Protein AF-A0A7C4I3B7-F1 (afdb_monomer_lite)

Foldseek 3Di:
DVVLLVQLVVLLVVLVVVQCCQCPVVVHHADVVDPSLVSNVVSLVSLVVVLVVVCVVLVVLQDPVQLVVLVVVLVVLVVCCVPQQLVLQQVPAPDDVSNCSSNVLSVSLSVQLSSLSSQLRRQPPDLLNLLSVLLSQLSNLVSVLSSVQNSCVSVPNDDPPPPSVVSNVSSVVSNVVSVVSVVVSD

pLDDT: mean 90.83, std 5.28, range [67.44, 98.12]

Sequence (186 aa):
MFFIFFTGLFLWFIGELAWTLYVLWFSIEIPFPSIADVFYLAGYIPLFMGLFIYLNIFKIALSKRIVLCSFLAGFIVATVAGFYIIPEAFFSSVDVITAFLSTAYPLLDTILIVVALMTLSVFIGGKLQTSWLMISIGFIFIGIAELTYYHADLIGILWEGHPLELLYLYSYIYLTIAFYEHVKTI

Structure (mmCIF, N/CA/C/O backbone):
data_AF-A0A7C4I3B7-F1
#
_entry.id   AF-A0A7C4I3B7-F1
#
loop_
_atom_site.group_PDB
_atom_site.id
_atom_site.type_symbol
_atom_site.label_atom_id
_atom_site.label_alt_id
_atom_site.label_comp_id
_atom_site.label_asym_id
_atom_site.label_entity_id
_atom_site.label_seq_id
_atom_site.pdbx_PDB_ins_code
_atom_site.Cartn_x
_atom_site.Cartn_y
_atom_site.Cartn_z
_atom_site.occupancy
_atom_site.B_iso_or_equiv
_atom_site.auth_seq_id
_atom_site.auth_comp_id
_atom_site.auth_asym_id
_atom_site.auth_atom_id
_atom_site.pdbx_PDB_model_num
ATOM 1 N N . MET A 1 1 ? -17.621 4.281 4.663 1.00 78.88 1 MET A N 1
ATOM 2 C CA . MET A 1 1 ? -16.230 3.929 5.026 1.00 78.88 1 MET A CA 1
ATOM 3 C C . MET A 1 1 ? -15.810 2.598 4.417 1.00 78.88 1 MET A C 1
ATOM 5 O O . MET A 1 1 ? -14.946 2.630 3.561 1.00 78.88 1 MET A O 1
ATOM 9 N N . PHE A 1 2 ? -16.462 1.471 4.732 1.00 85.75 2 PHE A N 1
ATOM 10 C CA . PHE A 1 2 ? -16.200 0.193 4.041 1.00 85.75 2 PHE A CA 1
ATOM 11 C C . PHE A 1 2 ? -16.410 0.273 2.523 1.00 85.75 2 PHE A C 1
ATOM 13 O O . PHE A 1 2 ? -15.626 -0.294 1.782 1.00 85.75 2 PHE A O 1
ATOM 20 N N . PHE A 1 3 ? -17.383 1.064 2.054 1.00 89.75 3 PHE A N 1
ATOM 21 C CA . PHE A 1 3 ? -17.528 1.358 0.623 1.00 89.75 3 PHE A CA 1
ATOM 22 C C . PHE A 1 3 ? -16.310 2.084 0.023 1.00 89.75 3 PHE A C 1
ATOM 24 O O . PHE A 1 3 ? -15.917 1.783 -1.090 1.00 89.75 3 PHE A O 1
ATOM 31 N N . ILE A 1 4 ? -15.675 2.998 0.769 1.00 93.31 4 ILE A N 1
ATOM 32 C CA . ILE A 1 4 ? -14.473 3.711 0.306 1.00 93.31 4 ILE A CA 1
ATOM 33 C C . ILE A 1 4 ? -13.306 2.718 0.203 1.00 93.31 4 ILE A C 1
ATOM 35 O O . ILE A 1 4 ? -12.621 2.678 -0.812 1.00 93.31 4 ILE A O 1
ATOM 39 N N . PHE A 1 5 ? -13.131 1.861 1.216 1.00 91.94 5 PHE A N 1
ATOM 40 C CA . PHE A 1 5 ? -12.150 0.777 1.156 1.00 91.94 5 PHE A CA 1
ATOM 41 C C . PHE A 1 5 ? -12.410 -0.174 -0.007 1.00 91.94 5 PHE A C 1
ATOM 43 O O . PHE A 1 5 ? -11.481 -0.503 -0.733 1.00 91.94 5 PHE A O 1
ATOM 50 N N . PHE A 1 6 ? -13.667 -0.563 -0.219 1.00 92.88 6 PHE A N 1
ATOM 51 C CA . PHE A 1 6 ? -14.063 -1.376 -1.360 1.00 92.88 6 PHE A CA 1
ATOM 52 C C . PHE A 1 6 ? -13.674 -0.711 -2.681 1.00 92.88 6 PHE A C 1
ATOM 54 O O . PHE A 1 6 ? -13.076 -1.375 -3.513 1.00 92.88 6 PHE A O 1
ATOM 61 N N . THR A 1 7 ? -13.933 0.589 -2.863 1.00 96.50 7 THR A N 1
ATOM 62 C CA . THR A 1 7 ? -13.516 1.310 -4.075 1.00 96.50 7 THR A CA 1
ATOM 63 C C . THR A 1 7 ? -12.007 1.220 -4.296 1.00 96.50 7 THR A C 1
ATOM 65 O O . THR A 1 7 ? -11.579 0.943 -5.411 1.00 96.50 7 THR A O 1
ATOM 68 N N . GLY A 1 8 ? -11.199 1.417 -3.252 1.00 96.75 8 GLY A N 1
ATOM 69 C CA . GLY A 1 8 ? -9.742 1.311 -3.359 1.00 96.75 8 GLY A CA 1
ATOM 70 C C . GLY A 1 8 ? -9.256 -0.090 -3.703 1.00 96.75 8 GLY A C 1
ATOM 71 O O . GLY A 1 8 ? -8.485 -0.259 -4.640 1.00 96.75 8 GLY A O 1
ATOM 72 N N . LEU A 1 9 ? -9.776 -1.100 -3.005 1.00 95.50 9 LEU A N 1
ATOM 73 C CA . LEU A 1 9 ? -9.449 -2.500 -3.271 1.00 95.50 9 LEU A CA 1
ATOM 74 C C . LEU A 1 9 ? -9.943 -2.962 -4.643 1.00 95.50 9 LEU A C 1
ATOM 76 O O . LEU A 1 9 ? -9.287 -3.770 -5.285 1.00 95.50 9 LEU A O 1
ATOM 80 N N . PHE A 1 10 ? -11.077 -2.443 -5.111 1.00 96.69 10 PHE A N 1
ATOM 81 C CA . PHE A 1 10 ? -11.595 -2.740 -6.440 1.00 96.69 10 PHE A CA 1
ATOM 82 C C . PHE A 1 10 ? -10.716 -2.130 -7.535 1.00 96.69 10 PHE A C 1
ATOM 84 O O . PHE A 1 10 ? -10.484 -2.775 -8.552 1.00 96.69 10 PHE A O 1
ATOM 91 N N . LEU A 1 11 ? -10.179 -0.924 -7.323 1.00 98.12 11 LEU A N 1
ATOM 92 C CA . LEU A 1 11 ? -9.186 -0.341 -8.227 1.00 98.12 11 LEU A CA 1
ATOM 93 C C . LEU A 1 11 ? -7.914 -1.192 -8.257 1.00 98.12 11 LEU A C 1
ATOM 95 O O . LEU A 1 11 ? -7.475 -1.568 -9.337 1.00 98.12 11 LEU A O 1
ATOM 99 N N . TRP A 1 12 ? -7.381 -1.585 -7.098 1.00 96.31 12 TRP A N 1
ATOM 100 C CA . TRP A 1 12 ? -6.230 -2.494 -7.041 1.00 96.31 12 TRP A CA 1
ATOM 101 C C . TRP A 1 12 ? -6.507 -3.835 -7.714 1.00 96.31 12 TRP A C 1
ATOM 103 O O . TRP A 1 12 ? -5.682 -4.293 -8.489 1.00 96.31 12 TRP A O 1
ATOM 113 N N . PHE A 1 13 ? -7.697 -4.407 -7.534 1.00 96.25 13 PHE A N 1
ATOM 114 C CA . PHE A 1 13 ? -8.115 -5.614 -8.247 1.00 96.25 13 PHE A CA 1
ATOM 115 C C . PHE A 1 13 ? -8.092 -5.444 -9.774 1.00 96.25 13 PHE A C 1
ATOM 117 O O . PHE A 1 13 ? -7.712 -6.372 -10.480 1.00 96.25 13 PHE A O 1
ATOM 124 N N . ILE A 1 14 ? -8.475 -4.278 -10.308 1.00 98.06 14 ILE A N 1
ATOM 125 C CA . ILE A 1 14 ? -8.363 -4.016 -11.752 1.00 98.06 14 ILE A CA 1
ATOM 126 C C . ILE A 1 14 ? -6.889 -3.950 -12.181 1.00 98.06 14 ILE A C 1
ATOM 128 O O . ILE A 1 14 ? -6.558 -4.455 -13.253 1.00 98.06 14 ILE A O 1
ATOM 132 N N . GLY A 1 15 ? -6.014 -3.371 -11.352 1.00 96.75 15 GLY A N 1
ATOM 133 C CA . GLY A 1 15 ? -4.563 -3.393 -11.566 1.00 96.75 15 GLY A CA 1
ATOM 134 C C . GLY A 1 15 ? -4.010 -4.819 -11.612 1.00 96.75 15 GLY A C 1
ATOM 135 O O . GLY A 1 15 ? -3.413 -5.205 -12.614 1.00 96.75 15 GLY A O 1
ATOM 136 N N . GLU A 1 16 ? -4.334 -5.634 -10.605 1.00 94.19 16 GLU A N 1
ATOM 137 C CA . GLU A 1 16 ? -3.964 -7.055 -10.534 1.00 94.19 16 GLU A CA 1
ATOM 138 C C . GLU A 1 16 ? -4.485 -7.848 -11.732 1.00 94.19 16 GLU A C 1
ATOM 140 O O . GLU A 1 16 ? -3.785 -8.686 -12.299 1.00 94.19 16 GLU A O 1
ATOM 145 N N . LEU A 1 17 ? -5.721 -7.578 -12.159 1.00 96.19 17 LEU A N 1
ATOM 146 C CA . LEU A 1 17 ? -6.304 -8.217 -13.331 1.00 96.19 17 LEU A CA 1
ATOM 147 C C . LEU A 1 17 ? -5.546 -7.829 -14.604 1.00 96.19 17 LEU A C 1
ATOM 149 O O . LEU A 1 17 ? -5.306 -8.690 -15.449 1.00 96.19 17 LEU A O 1
ATOM 153 N N . ALA A 1 18 ? -5.159 -6.559 -14.747 1.00 96.25 18 ALA A N 1
ATOM 154 C CA . ALA A 1 18 ? -4.333 -6.122 -15.863 1.00 96.25 18 ALA A CA 1
ATOM 155 C C . ALA A 1 18 ? -2.985 -6.853 -15.847 1.00 96.25 18 ALA A C 1
ATOM 157 O O . ALA A 1 18 ? -2.649 -7.486 -16.846 1.00 96.25 18 ALA A O 1
ATOM 158 N N . TRP A 1 19 ? -2.273 -6.853 -14.715 1.00 93.44 19 TRP A N 1
ATOM 159 C CA . TRP A 1 19 ? -1.011 -7.581 -14.541 1.00 93.44 19 TRP A CA 1
ATOM 160 C C . TRP A 1 19 ? -1.141 -9.068 -14.891 1.00 93.44 19 TRP A C 1
ATOM 162 O O . TRP A 1 19 ? -0.402 -9.584 -15.728 1.00 93.44 19 TRP A O 1
ATOM 172 N N . THR A 1 20 ? -2.174 -9.724 -14.364 1.00 93.19 20 THR A N 1
ATOM 173 C CA . THR A 1 20 ? -2.467 -11.141 -14.620 1.00 93.19 20 THR A CA 1
ATOM 174 C C . THR A 1 20 ? -2.667 -11.419 -16.111 1.00 93.19 20 THR A C 1
ATOM 176 O O . THR A 1 20 ? -2.211 -12.442 -16.621 1.00 93.19 20 THR A O 1
ATOM 179 N N . LEU A 1 21 ? -3.341 -10.524 -16.840 1.00 95.50 21 LEU A N 1
ATOM 180 C CA . LEU A 1 21 ? -3.518 -10.666 -18.287 1.00 95.50 21 LEU A CA 1
ATOM 181 C C . LEU A 1 21 ? -2.186 -10.520 -19.040 1.00 95.50 21 LEU A C 1
ATOM 183 O O . LEU A 1 21 ? -1.944 -11.287 -19.970 1.00 95.50 21 LEU A O 1
ATOM 187 N N . TYR A 1 22 ? -1.307 -9.594 -18.645 1.00 94.19 22 TYR A N 1
ATOM 188 C CA . TYR A 1 22 ? 0.036 -9.476 -19.236 1.00 94.19 22 TYR A CA 1
ATOM 189 C C . TYR A 1 22 ? 0.838 -10.772 -19.062 1.00 94.19 22 TYR A C 1
ATOM 191 O O . TYR A 1 22 ? 1.270 -11.368 -20.054 1.00 94.19 22 TYR A O 1
ATOM 199 N N . VAL A 1 23 ? 0.946 -11.257 -17.826 1.00 92.00 23 VAL A N 1
ATOM 200 C CA . VAL A 1 23 ? 1.815 -12.392 -17.495 1.00 92.00 23 VAL A CA 1
ATOM 201 C C . VAL A 1 23 ? 1.218 -13.727 -17.948 1.00 92.00 23 VAL A C 1
ATOM 203 O O . VAL A 1 23 ? 1.876 -14.497 -18.646 1.00 92.00 23 VAL A O 1
ATOM 206 N N . LEU A 1 24 ? -0.043 -14.019 -17.613 1.00 93.31 24 LEU A N 1
ATOM 207 C CA . LEU A 1 24 ? -0.622 -15.350 -17.851 1.00 93.31 24 LEU A CA 1
ATOM 208 C C . LEU A 1 24 ? -1.256 -15.508 -19.232 1.00 93.31 24 LEU A C 1
ATOM 210 O O . LEU A 1 24 ? -1.229 -16.605 -19.788 1.00 93.31 24 LEU A O 1
ATOM 214 N N . TRP A 1 25 ? -1.862 -14.450 -19.774 1.00 95.75 25 TRP A N 1
ATOM 215 C CA . TRP A 1 25 ? -2.568 -14.537 -21.055 1.00 95.75 25 TRP A CA 1
ATOM 216 C C . TRP A 1 25 ? -1.681 -14.147 -22.235 1.00 95.75 25 TRP A C 1
ATOM 218 O O . TRP A 1 25 ? -1.667 -14.843 -23.249 1.00 95.75 25 TRP A O 1
ATOM 228 N N . PHE A 1 26 ? -0.936 -13.047 -22.111 1.00 93.69 26 PHE A N 1
ATOM 229 C CA . PHE A 1 26 ? -0.045 -12.578 -23.171 1.00 93.69 26 PHE A CA 1
ATOM 230 C C . PHE A 1 26 ? 1.377 -13.141 -23.069 1.00 93.69 26 PHE A C 1
ATOM 232 O O . PHE A 1 26 ? 2.108 -13.061 -24.054 1.00 93.69 26 PHE A O 1
ATOM 239 N N . SER A 1 27 ? 1.751 -13.745 -21.933 1.00 92.88 27 SER A N 1
ATOM 240 C CA . SER A 1 27 ? 3.090 -14.308 -21.697 1.00 92.88 27 SER A CA 1
ATOM 241 C C . SER A 1 27 ? 4.210 -13.295 -21.938 1.00 92.88 27 SER A C 1
ATOM 243 O O . SER A 1 27 ? 5.253 -13.625 -22.502 1.00 92.88 27 SER A O 1
ATOM 245 N N . ILE A 1 28 ? 3.968 -12.050 -21.532 1.00 92.19 28 ILE A N 1
ATOM 246 C CA . ILE A 1 28 ? 4.945 -10.965 -21.575 1.00 92.19 28 ILE A CA 1
ATOM 247 C C . ILE A 1 28 ? 5.095 -10.373 -20.180 1.00 92.19 28 ILE A C 1
ATOM 249 O O . ILE A 1 28 ? 4.119 -10.264 -19.436 1.00 92.19 28 ILE A O 1
ATOM 253 N N . GLU A 1 29 ? 6.315 -9.964 -19.850 1.00 87.25 29 GLU A N 1
ATOM 254 C CA . GLU A 1 29 ? 6.558 -9.149 -18.663 1.00 87.25 29 GLU A CA 1
ATOM 255 C C . GLU A 1 29 ? 5.754 -7.851 -18.777 1.00 87.25 29 GLU A C 1
ATOM 257 O O . GLU A 1 29 ? 5.645 -7.253 -19.859 1.00 87.25 29 GLU A O 1
ATOM 262 N N . ILE A 1 30 ? 5.138 -7.433 -17.671 1.00 89.75 30 ILE A N 1
ATOM 263 C CA . ILE A 1 30 ? 4.388 -6.183 -17.656 1.00 89.75 30 ILE A CA 1
ATOM 264 C C . ILE A 1 30 ? 5.367 -5.017 -17.885 1.00 89.75 30 ILE A C 1
ATOM 266 O O . ILE A 1 30 ? 6.394 -4.932 -17.213 1.00 89.75 30 ILE A O 1
ATOM 270 N N . PRO A 1 31 ? 5.095 -4.101 -18.829 1.00 91.56 31 PRO A N 1
ATOM 271 C CA . PRO A 1 31 ? 5.941 -2.927 -18.991 1.00 91.56 31 PRO A CA 1
ATOM 272 C C . PRO A 1 31 ? 5.802 -2.019 -17.768 1.00 91.56 31 PRO A C 1
ATOM 274 O O . PRO A 1 31 ? 4.691 -1.785 -17.313 1.00 91.56 31 PRO A O 1
ATOM 277 N N . PHE A 1 32 ? 6.893 -1.442 -17.276 1.00 89.88 32 PHE A N 1
ATOM 278 C CA . PHE A 1 32 ? 6.830 -0.406 -16.248 1.00 89.88 32 PHE A CA 1
ATOM 279 C C . PHE A 1 32 ? 7.212 0.948 -16.860 1.00 89.88 32 PHE A C 1
ATOM 281 O O . PHE A 1 32 ? 8.326 1.072 -17.376 1.00 89.88 32 PHE A O 1
ATOM 288 N N . PRO A 1 33 ? 6.327 1.964 -16.838 1.00 94.38 33 PRO A N 1
ATOM 289 C CA . PRO A 1 33 ? 4.955 1.975 -16.305 1.00 94.38 33 PRO A CA 1
ATOM 290 C C . PRO A 1 33 ? 3.915 1.293 -17.221 1.00 94.38 33 PRO A C 1
ATOM 292 O O . PRO A 1 33 ? 4.081 1.235 -18.440 1.00 94.38 33 PRO A O 1
ATOM 295 N N . SER A 1 34 ? 2.786 0.877 -16.648 1.00 94.88 34 SER A N 1
ATOM 296 C CA . SER A 1 34 ? 1.659 0.200 -17.305 1.00 94.88 34 SER A CA 1
ATOM 297 C C . SER A 1 34 ? 0.299 0.853 -17.019 1.00 94.88 34 SER A C 1
ATOM 299 O O . SER A 1 34 ? 0.155 1.800 -16.246 1.00 94.88 34 SER A O 1
ATOM 301 N N . ILE A 1 35 ? -0.757 0.289 -17.619 1.00 95.19 35 ILE A N 1
ATOM 302 C CA . ILE A 1 35 ? -2.141 0.607 -17.249 1.00 95.19 35 ILE A CA 1
ATOM 303 C C . ILE A 1 35 ? -2.485 0.164 -15.817 1.00 95.19 35 ILE A C 1
ATOM 305 O O . ILE A 1 35 ? -3.346 0.784 -15.193 1.00 95.19 35 ILE A O 1
ATOM 309 N N . ALA A 1 36 ? -1.821 -0.868 -15.282 1.00 96.50 36 ALA A N 1
ATOM 310 C CA . ALA A 1 36 ? -2.043 -1.325 -13.913 1.00 96.50 36 ALA A CA 1
ATOM 311 C C . ALA A 1 36 ? -1.644 -0.233 -12.908 1.00 96.50 36 ALA A C 1
ATOM 313 O O . ALA A 1 36 ? -2.402 0.045 -11.980 1.00 96.50 36 ALA A O 1
ATOM 314 N N . ASP A 1 37 ? -0.552 0.491 -13.178 1.00 96.50 37 ASP A N 1
ATOM 315 C CA . ASP A 1 37 ? -0.065 1.587 -12.333 1.00 96.50 37 ASP A CA 1
ATOM 316 C C . ASP A 1 37 ? -1.085 2.712 -12.145 1.00 96.50 37 ASP A C 1
ATOM 318 O O . ASP A 1 37 ? -1.211 3.286 -11.062 1.00 96.50 37 ASP A O 1
ATOM 322 N N . VAL A 1 38 ? -1.878 3.003 -13.181 1.00 97.00 38 VAL A N 1
ATOM 323 C CA . VAL A 1 38 ? -2.965 3.988 -13.092 1.00 97.00 38 VAL A CA 1
ATOM 324 C C . VAL A 1 38 ? -3.989 3.554 -12.044 1.00 97.00 38 VAL A C 1
ATOM 326 O O . VAL A 1 38 ? -4.435 4.369 -11.234 1.00 97.00 38 VAL A O 1
ATOM 329 N N . PHE A 1 39 ? -4.352 2.272 -12.040 1.00 98.06 39 PHE A N 1
ATOM 330 C CA . PHE A 1 39 ? -5.314 1.717 -11.096 1.00 98.06 39 PHE A CA 1
ATOM 331 C C . PHE A 1 39 ? -4.731 1.566 -9.688 1.00 98.06 39 PHE A C 1
ATOM 333 O O . PHE A 1 39 ? -5.430 1.871 -8.718 1.00 98.06 39 PHE A O 1
ATOM 340 N N . TYR A 1 40 ? -3.459 1.185 -9.558 1.00 96.62 40 TYR A N 1
ATOM 341 C CA . TYR A 1 40 ? -2.779 1.110 -8.266 1.00 96.62 40 TYR A CA 1
ATOM 342 C C . TYR A 1 40 ? -2.696 2.479 -7.588 1.00 96.62 40 TYR A C 1
ATOM 344 O O . TYR A 1 40 ? -3.175 2.644 -6.459 1.00 96.62 40 TYR A O 1
ATOM 352 N N . LEU A 1 41 ? -2.207 3.498 -8.300 1.00 97.06 41 LEU A N 1
ATOM 353 C CA . LEU A 1 41 ? -2.152 4.872 -7.796 1.00 97.06 41 LEU A CA 1
ATOM 354 C C . LEU A 1 41 ? -3.535 5.441 -7.483 1.00 97.06 41 LEU A C 1
ATOM 356 O O . LEU A 1 41 ? -3.726 6.071 -6.439 1.00 97.06 41 LEU A O 1
ATOM 360 N N . ALA A 1 42 ? -4.519 5.200 -8.352 1.00 97.88 42 ALA A N 1
ATOM 361 C CA . ALA A 1 42 ? -5.890 5.620 -8.091 1.00 97.88 42 ALA A CA 1
ATOM 362 C C . ALA A 1 42 ? -6.464 4.931 -6.846 1.00 97.88 42 ALA A C 1
ATOM 364 O O . ALA A 1 42 ? -7.213 5.566 -6.107 1.00 97.88 42 ALA A O 1
ATOM 365 N N . GLY A 1 43 ? -6.108 3.667 -6.597 1.00 97.44 43 GLY A N 1
ATOM 366 C CA . GLY A 1 43 ? -6.552 2.887 -5.443 1.00 97.44 43 GLY A CA 1
ATOM 367 C C . GLY A 1 43 ? -6.015 3.402 -4.109 1.00 97.44 43 GLY A C 1
ATOM 368 O O . GLY A 1 43 ? -6.761 3.425 -3.131 1.00 97.44 43 GLY A O 1
ATOM 369 N N . TYR A 1 44 ? -4.790 3.935 -4.064 1.00 96.81 44 TYR A N 1
ATOM 370 C CA . TYR A 1 44 ? -4.245 4.549 -2.845 1.00 96.81 44 TYR A CA 1
ATOM 371 C C . TYR A 1 44 ? -5.127 5.676 -2.293 1.00 96.81 44 TYR A C 1
ATOM 373 O O . TYR A 1 44 ? -5.290 5.800 -1.079 1.00 96.81 44 TYR A O 1
ATOM 381 N N . ILE A 1 45 ? -5.735 6.484 -3.168 1.00 96.94 45 ILE A N 1
ATOM 382 C CA . ILE A 1 45 ? -6.537 7.655 -2.783 1.00 96.94 45 ILE A CA 1
ATOM 383 C C . ILE A 1 45 ? -7.703 7.274 -1.848 1.00 96.94 45 ILE A C 1
ATOM 385 O O . ILE A 1 45 ? -7.743 7.768 -0.715 1.00 96.94 45 ILE A O 1
ATOM 389 N N . PRO A 1 46 ? -8.662 6.415 -2.247 1.00 97.12 46 PRO A N 1
ATOM 390 C CA . PRO A 1 46 ? -9.744 5.996 -1.368 1.00 97.12 46 PRO A CA 1
ATOM 391 C C . PRO A 1 46 ? -9.246 5.176 -0.169 1.00 97.12 46 PRO A C 1
ATOM 393 O O . PRO A 1 46 ? -9.806 5.326 0.916 1.00 97.12 46 PRO A O 1
ATOM 396 N N . LEU A 1 47 ? -8.188 4.365 -0.296 1.00 95.25 47 LEU A N 1
ATOM 397 C CA . LEU A 1 47 ? -7.648 3.615 0.848 1.00 95.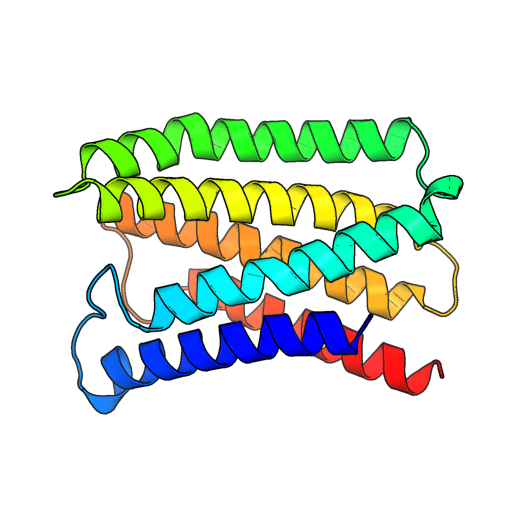25 47 LEU A CA 1
ATOM 398 C C . LEU A 1 47 ? -7.160 4.558 1.956 1.00 95.25 47 LEU A C 1
ATOM 400 O O . LEU A 1 47 ? -7.601 4.447 3.104 1.00 95.25 47 LEU A O 1
ATOM 404 N N . PHE A 1 48 ? -6.343 5.554 1.606 1.00 94.75 48 PHE A N 1
ATOM 405 C CA . PHE A 1 48 ? -5.909 6.583 2.548 1.00 94.75 48 PHE A CA 1
ATOM 406 C C . PHE A 1 48 ? -7.071 7.416 3.068 1.00 94.75 48 PHE A C 1
ATOM 408 O O . PHE A 1 48 ? -7.154 7.668 4.270 1.00 94.75 48 PHE A O 1
ATOM 415 N N . MET A 1 49 ? -8.002 7.810 2.199 1.00 94.94 49 MET A N 1
ATOM 416 C CA . MET A 1 49 ? -9.189 8.555 2.614 1.00 94.94 49 MET A CA 1
ATOM 417 C C . MET A 1 49 ? -9.993 7.778 3.667 1.00 94.94 49 MET A C 1
ATOM 419 O O . MET A 1 49 ? -10.393 8.349 4.683 1.00 94.94 49 MET A O 1
ATOM 423 N N . GLY A 1 50 ? -10.189 6.473 3.463 1.00 92.38 50 GLY A N 1
ATOM 424 C CA . GLY A 1 50 ? -10.859 5.581 4.406 1.00 92.38 50 GLY A CA 1
ATOM 425 C C . GLY A 1 50 ? -10.148 5.523 5.756 1.00 92.38 50 GLY A C 1
ATOM 426 O O . GLY A 1 50 ? -10.793 5.709 6.792 1.00 92.38 50 GLY A O 1
ATOM 427 N N . LEU A 1 51 ? -8.825 5.336 5.749 1.00 90.69 51 LEU A N 1
ATOM 428 C CA . LEU A 1 51 ? -8.014 5.268 6.967 1.00 90.69 51 LEU A CA 1
ATOM 429 C C . LEU A 1 51 ? -7.959 6.605 7.723 1.00 90.69 51 LEU A C 1
ATOM 431 O O . LEU A 1 51 ? -8.087 6.627 8.946 1.00 90.69 51 LEU A O 1
ATOM 435 N N . PHE A 1 52 ? -7.813 7.735 7.029 1.00 90.00 52 PHE A N 1
ATOM 436 C CA . PHE A 1 52 ? -7.742 9.048 7.677 1.00 90.00 52 PHE A CA 1
ATOM 437 C C . PHE A 1 52 ? -9.083 9.492 8.258 1.00 90.00 52 PHE A C 1
ATOM 439 O O . PHE A 1 52 ? -9.125 9.975 9.393 1.00 90.00 52 PHE A O 1
ATOM 446 N N . ILE A 1 53 ? -10.188 9.297 7.526 1.00 90.44 53 ILE A N 1
ATOM 447 C CA . ILE A 1 53 ? -11.539 9.547 8.057 1.00 90.44 53 ILE A CA 1
ATOM 448 C C . ILE A 1 53 ? -11.737 8.733 9.334 1.00 90.44 53 ILE A C 1
ATOM 450 O O . ILE A 1 53 ? -12.225 9.249 10.339 1.00 90.44 53 ILE A O 1
ATOM 454 N N . TYR A 1 54 ? -11.310 7.476 9.310 1.00 85.62 54 TYR A N 1
ATOM 455 C CA . TYR A 1 54 ? -11.410 6.586 10.447 1.00 85.62 54 TYR A CA 1
ATOM 456 C C . TYR A 1 54 ? -10.587 7.050 11.656 1.00 85.62 54 TYR A C 1
ATOM 458 O O . TYR A 1 54 ? -11.141 7.197 12.748 1.00 85.62 54 TYR A O 1
ATOM 466 N N . LEU A 1 55 ? -9.296 7.342 11.473 1.00 88.12 55 LEU A N 1
ATOM 467 C CA . LEU A 1 55 ? -8.442 7.857 12.549 1.00 88.12 55 LEU A CA 1
ATOM 468 C C . LEU A 1 55 ? -9.013 9.148 13.147 1.00 88.12 55 LEU A C 1
ATOM 470 O O . LEU A 1 55 ? -8.934 9.352 14.357 1.00 88.12 55 LEU A O 1
ATOM 474 N N . ASN A 1 56 ? -9.644 9.994 12.330 1.00 89.06 56 ASN A N 1
ATOM 475 C CA . ASN A 1 56 ? -10.299 11.208 12.806 1.00 89.06 56 ASN A CA 1
ATOM 476 C C . ASN A 1 56 ? -11.565 10.925 13.640 1.00 89.06 56 ASN A C 1
ATOM 478 O O . ASN A 1 56 ? -11.770 11.583 14.661 1.00 89.06 56 ASN A O 1
ATOM 482 N N . ILE A 1 57 ? -12.392 9.944 13.254 1.00 87.50 57 ILE A N 1
ATOM 483 C CA . ILE A 1 57 ? -13.578 9.530 14.031 1.00 87.50 57 ILE A CA 1
ATOM 484 C C . ILE A 1 57 ? -13.156 9.005 15.407 1.00 87.50 57 ILE A C 1
ATOM 486 O O . ILE A 1 57 ? -13.744 9.376 16.423 1.00 87.50 57 ILE A O 1
ATOM 490 N N . PHE A 1 58 ? -12.105 8.187 15.453 1.00 84.69 58 PHE A N 1
ATOM 491 C CA . PHE A 1 58 ? -11.644 7.528 16.678 1.00 84.69 58 PHE A CA 1
ATOM 492 C C . PHE A 1 58 ? -10.445 8.217 17.337 1.00 84.69 58 PHE A C 1
ATOM 494 O O . PHE A 1 58 ? -9.765 7.626 18.174 1.00 84.69 58 PHE A O 1
ATOM 501 N N . LYS A 1 59 ? -10.207 9.498 17.034 1.00 84.88 59 LYS A N 1
ATOM 502 C CA . LYS A 1 59 ? -9.038 10.245 17.530 1.00 84.88 59 LYS A CA 1
ATOM 503 C C . LYS A 1 59 ? -8.908 10.290 19.052 1.00 84.88 59 LYS A C 1
ATOM 505 O O . LYS A 1 59 ? -7.805 10.419 19.565 1.00 84.88 59 LYS A O 1
ATOM 510 N N . ILE A 1 60 ? -10.019 10.170 19.782 1.00 84.69 60 ILE A N 1
ATOM 511 C CA . ILE A 1 60 ? -10.031 10.158 21.255 1.00 84.69 60 ILE A CA 1
ATOM 512 C C . ILE A 1 60 ? -9.334 8.901 21.803 1.00 84.69 60 ILE A C 1
ATOM 514 O O . ILE A 1 60 ? -8.719 8.951 22.864 1.00 84.69 60 ILE A O 1
ATOM 518 N N . ALA A 1 61 ? -9.383 7.790 21.065 1.00 83.94 61 ALA A N 1
ATOM 519 C CA . ALA A 1 61 ? -8.707 6.547 21.424 1.00 83.94 61 ALA A CA 1
ATOM 520 C C . ALA A 1 61 ? -7.211 6.538 21.032 1.00 83.94 61 ALA A C 1
ATOM 522 O O . ALA A 1 61 ? -6.457 5.680 21.494 1.00 83.94 61 ALA A O 1
ATOM 523 N N . LEU A 1 62 ? -6.742 7.512 20.239 1.00 84.56 62 LEU A N 1
ATOM 524 C CA . LEU A 1 62 ? -5.331 7.658 19.874 1.00 84.56 62 LEU A CA 1
ATOM 525 C C . LEU A 1 62 ? -4.548 8.357 20.992 1.00 84.56 62 LEU A C 1
ATOM 527 O O . LEU A 1 62 ? -4.386 9.577 21.017 1.00 84.56 62 LEU A O 1
ATOM 531 N N . SER A 1 63 ? -4.013 7.569 21.925 1.00 87.81 63 SER A N 1
ATOM 532 C CA . SER A 1 63 ? -3.071 8.099 22.915 1.00 87.81 63 SER A CA 1
ATOM 533 C C . SER A 1 63 ? -1.775 8.589 22.248 1.00 87.81 63 SER A C 1
ATOM 535 O O . SER A 1 63 ? -1.325 8.033 21.244 1.00 87.81 63 SER A O 1
ATOM 537 N N . LYS A 1 64 ? -1.103 9.579 22.855 1.00 88.38 64 LYS A N 1
ATOM 538 C CA . LYS A 1 64 ? 0.216 10.060 22.387 1.00 88.38 64 LYS A CA 1
ATOM 539 C C . LYS A 1 64 ? 1.234 8.926 22.228 1.00 88.38 64 LYS A C 1
ATOM 541 O O . LYS A 1 64 ? 2.058 8.966 21.323 1.00 88.38 64 LYS A O 1
ATOM 546 N N . ARG A 1 65 ? 1.161 7.913 23.101 1.00 89.31 65 ARG A N 1
ATOM 547 C CA . ARG A 1 65 ? 2.029 6.732 23.056 1.00 89.31 65 ARG A CA 1
ATOM 548 C C . ARG A 1 65 ? 1.801 5.914 21.786 1.00 89.31 65 ARG A C 1
ATOM 550 O O . ARG A 1 65 ? 2.777 5.548 21.149 1.00 89.31 65 ARG A O 1
ATOM 557 N N . ILE A 1 66 ? 0.544 5.662 21.418 1.00 87.31 66 ILE A N 1
ATOM 558 C CA . ILE A 1 66 ? 0.191 4.926 20.193 1.00 87.31 66 ILE A CA 1
ATOM 559 C C . ILE A 1 66 ? 0.729 5.664 18.970 1.00 87.31 66 ILE A C 1
ATOM 561 O O . ILE A 1 66 ? 1.463 5.078 18.184 1.00 87.31 66 ILE A O 1
ATOM 565 N N . VAL A 1 67 ? 0.436 6.963 18.864 1.00 88.50 67 VAL A N 1
ATOM 566 C CA . VAL A 1 67 ? 0.892 7.786 17.734 1.00 88.50 67 VAL A CA 1
ATOM 567 C C . VAL A 1 67 ? 2.415 7.757 17.617 1.00 88.50 67 VAL A C 1
ATOM 569 O O . VAL A 1 67 ? 2.935 7.542 16.526 1.00 88.50 67 VAL A O 1
ATOM 572 N N . LEU A 1 68 ? 3.133 7.911 18.735 1.00 90.69 68 LEU A N 1
ATOM 573 C CA . LEU A 1 68 ? 4.594 7.870 18.742 1.00 90.69 68 LEU A CA 1
ATOM 574 C C . LEU A 1 68 ? 5.134 6.491 18.342 1.00 90.69 68 LEU A C 1
ATOM 576 O O . LEU A 1 68 ? 6.043 6.423 17.525 1.00 90.69 68 LEU A O 1
ATOM 580 N N . CYS A 1 69 ? 4.585 5.398 18.878 1.00 90.31 69 CYS A N 1
ATOM 581 C CA . CYS A 1 69 ? 5.018 4.044 18.525 1.00 90.31 69 CYS A CA 1
ATOM 582 C C . CYS A 1 69 ? 4.784 3.737 17.040 1.00 90.31 69 CYS A C 1
ATOM 584 O O . CYS A 1 69 ? 5.693 3.236 16.382 1.00 90.31 69 CYS A O 1
ATOM 586 N N . SER A 1 70 ? 3.610 4.075 16.498 1.00 89.75 70 SER A N 1
ATOM 587 C CA . SER A 1 70 ? 3.312 3.887 15.075 1.00 89.75 70 SER A CA 1
ATOM 588 C C . SER A 1 70 ? 4.202 4.759 14.191 1.00 89.75 70 SER A C 1
ATOM 590 O O . SER A 1 70 ? 4.684 4.288 13.166 1.00 89.75 70 SER A O 1
ATOM 592 N N . PHE A 1 71 ? 4.479 6.001 14.601 1.00 88.75 71 PHE A N 1
ATOM 593 C CA . PHE A 1 71 ? 5.383 6.886 13.868 1.00 88.75 71 PHE A CA 1
ATOM 594 C C . PHE A 1 71 ? 6.830 6.388 13.900 1.00 88.75 71 PHE A C 1
ATOM 596 O O . PHE A 1 71 ? 7.491 6.413 12.874 1.00 88.75 71 PHE A O 1
ATOM 603 N N . LEU A 1 72 ? 7.321 5.893 15.041 1.00 92.00 72 LEU A N 1
ATOM 604 C CA . LEU A 1 72 ? 8.664 5.312 15.148 1.00 92.00 72 LEU A CA 1
ATOM 605 C C . LEU A 1 72 ? 8.805 4.047 14.296 1.00 92.00 72 LEU A C 1
ATOM 607 O O . LEU A 1 72 ? 9.796 3.903 13.588 1.00 92.00 72 LEU A O 1
ATOM 611 N N . ALA A 1 73 ? 7.810 3.158 14.324 1.00 88.56 73 ALA A N 1
ATOM 612 C CA . ALA A 1 73 ? 7.784 1.985 13.452 1.00 88.56 73 ALA A CA 1
ATOM 613 C C . ALA A 1 73 ? 7.774 2.399 11.972 1.00 88.56 73 ALA A C 1
ATOM 615 O O . ALA A 1 73 ? 8.571 1.905 11.180 1.00 88.56 73 ALA A O 1
ATOM 616 N N . GLY A 1 74 ? 6.939 3.378 11.625 1.00 87.62 74 GLY A N 1
ATOM 617 C CA . GLY A 1 74 ? 6.900 3.971 10.297 1.00 87.62 74 GLY A CA 1
ATOM 618 C C . GLY A 1 74 ? 8.208 4.629 9.870 1.00 87.62 74 GLY A C 1
ATOM 619 O O . GLY A 1 74 ? 8.625 4.477 8.731 1.00 87.62 74 GLY A O 1
ATOM 620 N N . PHE A 1 75 ? 8.894 5.310 10.787 1.00 89.50 75 PHE A N 1
ATOM 621 C CA . PHE A 1 75 ? 10.189 5.935 10.538 1.00 89.50 75 PHE A CA 1
ATOM 622 C C . PHE A 1 75 ? 11.268 4.894 10.235 1.00 89.50 75 PHE A C 1
ATOM 624 O O . PHE A 1 75 ? 12.099 5.123 9.361 1.00 89.50 75 PHE A O 1
ATOM 631 N N . ILE A 1 76 ? 11.240 3.736 10.904 1.00 90.69 76 ILE A N 1
ATOM 632 C CA . ILE A 1 76 ? 12.138 2.616 10.588 1.00 90.69 76 ILE A CA 1
ATOM 633 C C . ILE A 1 76 ? 11.883 2.131 9.159 1.00 90.69 76 ILE A C 1
ATOM 635 O O . ILE A 1 76 ? 12.828 2.044 8.380 1.00 90.69 76 ILE A O 1
ATOM 639 N N . VAL A 1 77 ? 10.621 1.887 8.790 1.00 90.69 77 VAL A N 1
ATOM 640 C CA . VAL A 1 77 ? 10.253 1.464 7.426 1.00 90.69 77 VAL A CA 1
ATOM 641 C C . VAL A 1 77 ? 10.674 2.514 6.393 1.00 90.69 77 VAL A C 1
ATOM 643 O O . VAL A 1 77 ? 11.344 2.178 5.422 1.00 90.69 77 VAL A O 1
ATOM 646 N N . ALA A 1 78 ? 10.386 3.793 6.652 1.00 89.31 78 ALA A N 1
ATOM 647 C CA . ALA A 1 78 ? 10.769 4.914 5.796 1.00 89.31 78 ALA A CA 1
ATOM 648 C C . ALA A 1 78 ? 12.285 5.028 5.622 1.00 89.31 78 ALA A C 1
ATOM 650 O O . ALA A 1 78 ? 12.765 5.344 4.540 1.00 89.31 78 ALA A O 1
ATOM 651 N N . THR A 1 79 ? 13.044 4.770 6.688 1.00 88.75 79 THR A N 1
ATOM 652 C CA . THR A 1 79 ? 14.508 4.780 6.661 1.00 88.75 79 THR A CA 1
ATOM 653 C C . THR A 1 79 ? 15.021 3.636 5.795 1.00 88.75 79 THR A C 1
ATOM 655 O O . THR A 1 79 ? 15.853 3.860 4.923 1.00 88.75 79 THR A O 1
ATOM 658 N N . VAL A 1 80 ? 14.497 2.422 5.982 1.00 88.69 80 VAL A N 1
ATOM 659 C CA . VAL A 1 80 ? 14.878 1.264 5.162 1.00 88.69 80 VAL A CA 1
ATOM 660 C C . VAL A 1 80 ? 14.559 1.522 3.690 1.00 88.69 80 VAL A C 1
ATOM 662 O O . VAL A 1 80 ? 15.456 1.423 2.857 1.00 88.69 80 VAL A O 1
ATOM 665 N N . ALA A 1 81 ? 13.335 1.949 3.373 1.00 89.38 81 ALA A N 1
ATOM 666 C CA . ALA A 1 81 ? 12.952 2.293 2.006 1.00 89.38 81 ALA A CA 1
ATOM 667 C C . ALA A 1 81 ? 13.813 3.439 1.442 1.00 89.38 81 ALA A C 1
ATOM 669 O O . ALA A 1 81 ? 14.303 3.359 0.319 1.00 89.38 81 ALA A O 1
ATOM 670 N N . GLY A 1 82 ? 14.070 4.481 2.232 1.00 87.81 82 GLY A N 1
ATOM 671 C CA . GLY A 1 82 ? 14.851 5.648 1.824 1.00 87.81 82 GLY A CA 1
ATOM 672 C C . GLY A 1 82 ? 16.336 5.384 1.581 1.00 87.81 82 GLY A C 1
ATOM 673 O O . GLY A 1 82 ? 16.944 6.113 0.803 1.00 87.81 82 GLY A O 1
ATOM 674 N N . PHE A 1 83 ? 16.924 4.365 2.213 1.00 86.00 83 PHE A N 1
ATOM 675 C CA . PHE A 1 83 ? 18.334 4.011 2.015 1.00 86.00 83 PHE A CA 1
ATOM 676 C C . PHE A 1 83 ? 18.543 2.875 1.014 1.00 86.00 83 PHE A C 1
ATOM 678 O O . PHE A 1 83 ? 19.516 2.923 0.266 1.00 86.00 83 PHE A O 1
ATOM 685 N N . TYR A 1 84 ? 17.662 1.874 1.001 1.00 84.94 84 TYR A N 1
ATOM 686 C CA . TYR A 1 84 ? 17.871 0.639 0.235 1.00 84.94 84 TYR A CA 1
ATOM 687 C C . TYR A 1 84 ? 16.997 0.513 -1.008 1.00 84.94 84 TYR A C 1
ATOM 689 O O . TYR A 1 84 ? 17.286 -0.324 -1.849 1.00 84.94 84 TYR A O 1
ATOM 697 N N . ILE A 1 85 ? 15.928 1.302 -1.121 1.00 88.50 85 ILE A N 1
ATOM 698 C CA . ILE A 1 85 ? 14.972 1.171 -2.223 1.00 88.50 85 ILE A CA 1
ATOM 699 C C . ILE A 1 85 ? 14.994 2.435 -3.074 1.00 88.50 85 ILE A C 1
ATOM 701 O O . ILE A 1 85 ? 15.408 2.399 -4.225 1.00 88.50 85 ILE A O 1
ATOM 705 N N . ILE A 1 86 ? 14.620 3.577 -2.493 1.00 87.81 86 ILE A N 1
ATOM 706 C CA . ILE A 1 86 ? 14.421 4.836 -3.222 1.00 87.81 86 ILE A CA 1
ATOM 707 C C . ILE A 1 86 ? 15.663 5.277 -4.021 1.00 87.81 86 ILE A C 1
ATOM 709 O O . ILE A 1 86 ? 15.490 5.673 -5.172 1.00 87.81 86 ILE A O 1
ATOM 713 N N . PRO A 1 87 ? 16.904 5.222 -3.495 1.00 88.38 87 PRO A N 1
ATOM 714 C CA . PRO A 1 87 ? 18.067 5.658 -4.261 1.00 88.38 87 PRO A CA 1
ATOM 715 C C . PRO A 1 87 ? 18.309 4.775 -5.487 1.00 88.38 87 PRO A C 1
ATOM 717 O O . PRO A 1 87 ? 18.471 5.289 -6.589 1.00 88.38 87 PRO A O 1
ATOM 720 N N . GLU A 1 88 ? 18.299 3.455 -5.308 1.00 86.88 88 GLU A N 1
ATOM 721 C CA . GLU A 1 88 ? 18.533 2.492 -6.388 1.00 86.88 88 GLU A CA 1
ATOM 722 C C . GLU A 1 88 ? 17.423 2.558 -7.443 1.00 86.88 88 GLU A C 1
ATOM 724 O O . GLU A 1 88 ? 17.702 2.666 -8.636 1.00 86.88 88 GLU A O 1
ATOM 729 N N . ALA A 1 89 ? 16.172 2.630 -6.994 1.00 86.06 89 ALA A N 1
ATOM 730 C CA . ALA A 1 89 ? 14.986 2.850 -7.811 1.00 86.06 89 ALA A CA 1
ATOM 731 C C . ALA A 1 89 ? 15.077 4.141 -8.649 1.00 86.06 89 ALA A C 1
ATOM 733 O O . ALA A 1 89 ? 14.776 4.157 -9.843 1.00 86.06 89 ALA A O 1
ATOM 734 N N . PHE A 1 90 ? 15.543 5.239 -8.048 1.00 87.19 90 PHE A N 1
ATOM 735 C CA . PHE A 1 90 ? 15.690 6.520 -8.736 1.00 87.19 90 PHE A CA 1
ATOM 736 C C . PHE A 1 90 ? 16.842 6.509 -9.751 1.00 87.19 90 PHE A C 1
ATOM 738 O O . PHE A 1 90 ? 16.673 6.981 -10.873 1.00 87.19 90 PHE A O 1
ATOM 745 N N . PHE A 1 91 ? 18.009 5.968 -9.388 1.00 87.50 91 PHE A N 1
ATOM 746 C CA . PHE A 1 91 ? 19.188 5.956 -10.265 1.00 87.50 91 PHE A CA 1
ATOM 747 C C . PHE A 1 91 ? 19.100 4.936 -11.408 1.00 87.50 91 PHE A C 1
ATOM 749 O O . PHE A 1 91 ? 19.746 5.139 -12.434 1.00 87.50 91 PHE A O 1
ATOM 756 N N . SER A 1 92 ? 18.314 3.869 -11.252 1.00 86.88 92 SER A N 1
ATOM 757 C CA . SER A 1 92 ? 18.043 2.883 -12.311 1.00 86.88 92 SER A CA 1
ATOM 758 C C . SER A 1 92 ? 16.962 3.331 -13.303 1.00 86.88 92 SER A C 1
ATOM 760 O O . SER A 1 92 ? 16.807 2.726 -14.363 1.00 86.88 92 SER A O 1
ATOM 762 N N . SER A 1 93 ? 16.230 4.405 -12.997 1.00 90.38 93 SER A N 1
ATOM 763 C CA . SER A 1 93 ? 15.128 4.883 -13.829 1.00 90.38 93 SER A CA 1
ATOM 764 C C . SER A 1 93 ? 15.611 5.534 -15.129 1.00 90.38 93 SER A C 1
ATOM 766 O O . SER A 1 93 ? 16.498 6.386 -15.132 1.00 90.38 93 SER A O 1
ATOM 768 N N . VAL A 1 94 ? 14.978 5.164 -16.247 1.00 91.00 94 VAL A N 1
ATOM 769 C CA . VAL A 1 94 ? 15.369 5.610 -17.600 1.00 91.00 94 VAL A CA 1
ATOM 770 C C . VAL A 1 94 ? 14.863 7.022 -17.924 1.00 91.00 94 VAL A C 1
ATOM 772 O O . VAL A 1 94 ? 15.461 7.741 -18.725 1.00 91.00 94 VAL A O 1
ATOM 775 N N . ASP A 1 95 ? 13.768 7.440 -17.291 1.00 93.50 95 ASP A N 1
ATOM 776 C CA . ASP A 1 95 ? 13.123 8.731 -17.508 1.00 93.50 95 ASP A CA 1
ATOM 777 C C . ASP A 1 95 ? 12.450 9.260 -16.227 1.00 93.50 95 ASP A C 1
ATOM 779 O O . ASP A 1 95 ? 12.380 8.585 -15.199 1.00 93.50 95 ASP A O 1
ATOM 783 N N . VAL A 1 96 ? 11.951 10.499 -16.292 1.00 93.50 96 VAL A N 1
ATOM 784 C CA . VAL A 1 96 ? 11.367 11.215 -15.146 1.00 93.50 96 VAL A CA 1
ATOM 785 C C . VAL A 1 96 ? 10.084 10.561 -14.625 1.00 93.50 96 VAL A C 1
ATOM 787 O O . VAL A 1 96 ? 9.841 10.599 -13.420 1.00 93.50 96 VAL A O 1
ATOM 790 N N . ILE A 1 97 ? 9.254 9.982 -15.497 1.00 94.00 97 ILE A N 1
ATOM 791 C CA . ILE A 1 97 ? 8.000 9.328 -15.099 1.00 94.00 97 ILE A CA 1
ATOM 792 C C . ILE A 1 97 ? 8.331 8.047 -14.341 1.00 94.00 97 ILE A C 1
ATOM 794 O O . ILE A 1 97 ? 7.817 7.842 -13.242 1.00 94.00 97 ILE A O 1
ATOM 798 N N . THR A 1 98 ? 9.240 7.241 -14.889 1.00 93.69 98 THR A N 1
ATOM 799 C CA . THR A 1 98 ? 9.743 6.033 -14.230 1.00 93.69 98 THR A CA 1
ATOM 800 C C . THR A 1 98 ? 10.348 6.380 -12.867 1.00 93.69 98 THR A C 1
ATOM 802 O O . THR A 1 98 ? 9.926 5.824 -11.860 1.00 93.69 98 THR A O 1
ATOM 805 N N . ALA A 1 99 ? 11.213 7.399 -12.786 1.00 92.31 99 ALA A N 1
ATOM 806 C CA . ALA A 1 99 ? 11.818 7.842 -11.522 1.00 92.31 99 ALA A CA 1
ATOM 807 C C . ALA A 1 99 ? 10.787 8.316 -10.486 1.00 92.31 99 ALA A C 1
ATOM 809 O O . ALA A 1 99 ? 10.922 8.043 -9.288 1.00 92.31 99 ALA A O 1
ATOM 810 N N . PHE A 1 100 ? 9.746 9.019 -10.940 1.00 93.69 100 PHE A N 1
ATOM 811 C CA . PHE A 1 100 ? 8.651 9.453 -10.083 1.00 93.69 100 PHE A CA 1
ATOM 812 C C . PHE A 1 100 ? 7.893 8.258 -9.501 1.00 93.69 100 PHE A C 1
ATOM 814 O O . PHE A 1 100 ? 7.714 8.201 -8.287 1.00 93.69 100 PHE A O 1
ATOM 821 N N . LEU A 1 101 ? 7.486 7.299 -10.334 1.00 93.62 101 LEU A N 1
ATOM 822 C CA . LEU A 1 101 ? 6.720 6.128 -9.898 1.00 93.62 101 LEU A CA 1
ATOM 823 C C . LEU A 1 101 ? 7.542 5.221 -8.983 1.00 93.62 101 LEU A C 1
ATOM 825 O O . LEU A 1 101 ? 7.095 4.908 -7.881 1.00 93.62 101 LEU A O 1
ATOM 829 N N . SER A 1 102 ? 8.777 4.918 -9.383 1.00 91.06 102 SER A N 1
ATOM 830 C CA . SER A 1 102 ? 9.774 4.168 -8.611 1.00 91.06 102 SER A CA 1
ATOM 831 C C . SER A 1 102 ? 10.012 4.737 -7.205 1.00 91.06 102 SER A C 1
ATOM 833 O O . SER A 1 102 ? 10.317 4.006 -6.267 1.00 91.06 102 SER A O 1
ATOM 835 N N . THR A 1 103 ? 9.841 6.051 -7.028 1.00 91.31 103 THR A N 1
ATOM 836 C CA . THR A 1 103 ? 9.928 6.710 -5.713 1.00 91.31 103 THR A CA 1
ATOM 837 C C . THR A 1 103 ? 8.574 6.777 -5.000 1.00 91.31 103 THR A C 1
ATOM 839 O O . THR A 1 103 ? 8.507 6.678 -3.772 1.00 91.31 103 THR A O 1
ATOM 842 N N . ALA A 1 104 ? 7.489 6.975 -5.751 1.00 93.12 104 ALA A N 1
ATOM 843 C CA . ALA A 1 104 ? 6.148 7.145 -5.211 1.00 93.12 104 ALA A CA 1
ATOM 844 C C . ALA A 1 104 ? 5.643 5.872 -4.527 1.00 93.12 104 ALA A C 1
ATOM 846 O O . ALA A 1 104 ? 5.114 5.982 -3.424 1.00 93.12 104 ALA A O 1
ATOM 847 N N . TYR A 1 105 ? 5.839 4.693 -5.126 1.00 94.00 105 TYR A N 1
ATOM 848 C CA . TYR A 1 105 ? 5.366 3.427 -4.553 1.00 94.00 105 TYR A CA 1
ATOM 849 C C . TYR A 1 105 ? 5.937 3.171 -3.150 1.00 94.00 105 TYR A C 1
ATOM 851 O O . TYR A 1 105 ? 5.156 3.218 -2.197 1.00 94.00 105 TYR A O 1
ATOM 859 N N . PRO A 1 106 ? 7.271 3.093 -2.943 1.00 93.62 106 PRO A N 1
ATOM 860 C CA . PRO A 1 106 ? 7.828 2.859 -1.609 1.00 93.62 106 PRO A CA 1
ATOM 861 C C . PRO A 1 106 ? 7.398 3.896 -0.566 1.00 93.62 106 PRO A C 1
ATOM 863 O O . PRO A 1 106 ? 7.249 3.581 0.620 1.00 93.62 106 PRO A O 1
ATOM 866 N N . LEU A 1 107 ? 7.197 5.149 -0.987 1.00 92.31 107 LEU A N 1
ATOM 867 C CA . LEU A 1 107 ? 6.713 6.210 -0.111 1.00 92.31 107 LEU A CA 1
ATOM 868 C C . LEU A 1 107 ? 5.252 5.982 0.300 1.00 92.31 107 LEU A C 1
ATOM 870 O O . LEU A 1 107 ? 4.931 6.080 1.487 1.00 92.31 107 LEU A O 1
ATOM 874 N N . LEU A 1 108 ? 4.373 5.690 -0.660 1.00 95.38 108 LEU A N 1
ATOM 875 C CA . LEU A 1 108 ? 2.958 5.427 -0.409 1.00 95.38 108 LEU A CA 1
ATOM 876 C C . LEU A 1 108 ? 2.791 4.165 0.448 1.00 95.38 108 LEU A C 1
ATOM 878 O O . LEU A 1 108 ? 2.077 4.220 1.449 1.00 95.38 108 LEU A O 1
ATOM 882 N N . ASP A 1 109 ? 3.521 3.090 0.160 1.00 95.25 109 ASP A N 1
ATOM 883 C CA . ASP A 1 109 ? 3.518 1.859 0.960 1.00 95.25 109 ASP A CA 1
ATOM 884 C C . ASP A 1 109 ? 3.966 2.091 2.398 1.00 95.25 109 ASP A C 1
ATOM 886 O O . ASP A 1 109 ? 3.322 1.651 3.355 1.00 95.25 109 ASP A O 1
ATOM 890 N N . THR A 1 110 ? 5.035 2.867 2.577 1.00 93.50 110 THR A N 1
ATOM 891 C CA . THR A 1 110 ? 5.507 3.251 3.908 1.00 93.50 110 THR A CA 1
ATOM 892 C C . THR A 1 110 ? 4.418 3.999 4.676 1.00 93.50 110 THR A C 1
ATOM 894 O O . THR A 1 110 ? 4.137 3.666 5.831 1.00 93.50 110 THR A O 1
ATOM 897 N N . ILE A 1 111 ? 3.774 4.992 4.050 1.00 93.31 111 ILE A N 1
ATOM 898 C CA . ILE A 1 111 ? 2.678 5.754 4.668 1.00 93.31 111 ILE A CA 1
ATOM 899 C C . ILE A 1 111 ? 1.508 4.823 5.004 1.00 93.31 111 ILE A C 1
ATOM 901 O O . ILE A 1 111 ? 0.945 4.928 6.097 1.00 93.31 111 ILE A O 1
ATOM 905 N N . LEU A 1 112 ? 1.165 3.889 4.115 1.00 95.31 112 LEU A N 1
ATOM 906 C CA . LEU A 1 112 ? 0.107 2.905 4.333 1.00 95.31 112 LEU A CA 1
ATOM 907 C C . LEU A 1 112 ? 0.385 2.045 5.565 1.00 95.31 112 LEU A C 1
ATOM 909 O O . LEU A 1 112 ? -0.491 1.933 6.424 1.00 95.31 112 LEU A O 1
ATOM 913 N N . ILE A 1 113 ? 1.610 1.538 5.716 1.00 93.62 113 ILE A N 1
ATOM 914 C CA . ILE A 1 113 ? 2.029 0.779 6.902 1.00 93.62 113 ILE A CA 1
ATOM 915 C C . ILE A 1 113 ? 1.906 1.636 8.168 1.00 93.62 113 ILE A C 1
ATOM 917 O O . ILE A 1 113 ? 1.342 1.175 9.163 1.00 93.62 113 ILE A O 1
ATOM 921 N 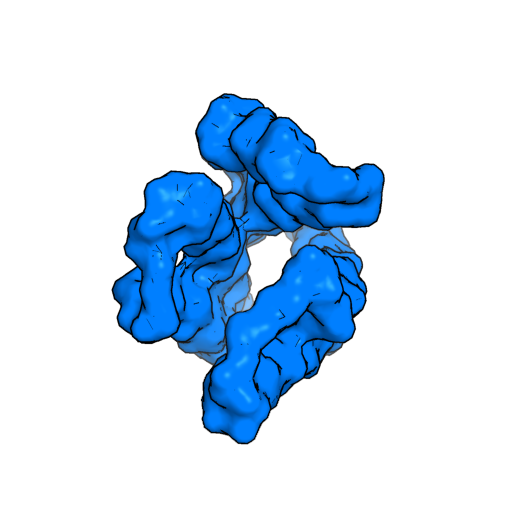N . VAL A 1 114 ? 2.388 2.887 8.157 1.00 91.44 114 VAL A N 1
ATOM 922 C CA . VAL A 1 114 ? 2.312 3.782 9.332 1.00 91.44 114 VAL A CA 1
ATOM 923 C C . VAL A 1 114 ? 0.864 3.963 9.777 1.00 91.44 114 VAL A C 1
ATOM 925 O O . VAL A 1 114 ? 0.537 3.821 10.959 1.00 91.44 114 VAL A O 1
ATOM 928 N N . VAL A 1 115 ? -0.008 4.285 8.825 1.00 91.06 115 VAL A N 1
ATOM 929 C CA . VAL A 1 115 ? -1.418 4.557 9.089 1.00 91.06 115 VAL A CA 1
ATOM 930 C C . VAL A 1 115 ? -2.126 3.277 9.545 1.00 91.06 115 VAL A C 1
ATOM 932 O O . VAL A 1 115 ? -2.876 3.323 10.520 1.00 91.06 115 VAL A O 1
ATOM 935 N N . ALA A 1 116 ? -1.831 2.126 8.935 1.00 91.94 116 ALA A N 1
ATOM 936 C CA . ALA A 1 116 ? -2.369 0.829 9.344 1.00 91.94 116 ALA A CA 1
ATOM 937 C C . ALA A 1 116 ? -1.924 0.420 10.765 1.00 91.94 116 ALA A C 1
ATOM 939 O O . ALA A 1 116 ? -2.709 -0.114 11.549 1.00 91.94 116 ALA A O 1
ATOM 940 N N . LEU A 1 117 ? -0.685 0.727 11.162 1.00 90.19 117 LEU A N 1
ATOM 941 C CA . LEU A 1 117 ? -0.209 0.512 12.535 1.00 90.19 117 LEU A CA 1
ATOM 942 C C . LEU A 1 117 ? -0.930 1.411 13.546 1.00 90.19 117 LEU A C 1
ATOM 944 O O . LEU A 1 117 ? -1.191 0.992 14.680 1.00 90.19 117 LEU A O 1
ATOM 948 N N . MET A 1 118 ? -1.258 2.647 13.155 1.00 87.94 118 MET A N 1
ATOM 949 C CA . MET A 1 118 ? -2.089 3.524 13.984 1.00 87.94 118 MET A CA 1
ATOM 950 C C . MET A 1 118 ? -3.492 2.938 14.144 1.00 87.94 118 MET A C 1
ATOM 952 O O . MET A 1 118 ? -3.986 2.883 15.270 1.00 87.94 118 MET A O 1
ATOM 956 N N . THR A 1 119 ? -4.116 2.447 13.067 1.00 84.56 119 THR A N 1
ATOM 957 C CA . THR A 1 119 ? -5.468 1.866 13.133 1.00 84.56 119 THR A CA 1
ATOM 958 C C . THR A 1 119 ? -5.522 0.579 13.949 1.00 84.56 119 THR A C 1
ATOM 960 O O . THR A 1 119 ? -6.469 0.399 14.718 1.00 84.56 119 THR A O 1
ATOM 963 N N . LEU A 1 120 ? -4.484 -0.263 13.878 1.00 83.88 120 LEU A N 1
ATOM 964 C CA . LEU A 1 120 ? -4.373 -1.504 14.656 1.00 83.88 120 LEU A CA 1
ATOM 965 C C . LEU A 1 120 ? -4.520 -1.255 16.167 1.00 83.88 120 LEU A C 1
ATOM 967 O O . LEU A 1 120 ? -5.132 -2.039 16.889 1.00 83.88 120 LEU A O 1
ATOM 971 N N . SER A 1 121 ? -3.978 -0.135 16.641 1.00 74.75 121 SER A N 1
ATOM 972 C CA . SER A 1 121 ? -3.869 0.184 18.067 1.00 74.75 121 SER A CA 1
ATOM 973 C C . SER A 1 121 ? -5.146 0.773 18.679 1.00 74.75 121 SER A C 1
ATOM 975 O O . SER A 1 121 ? -5.234 0.909 19.898 1.00 74.75 121 SER A O 1
ATOM 977 N N . VAL A 1 122 ? -6.132 1.146 17.857 1.00 75.19 122 VAL A N 1
ATOM 978 C CA . VAL A 1 122 ? -7.339 1.866 18.301 1.00 75.19 122 VAL A CA 1
ATOM 979 C C . VAL A 1 122 ? -8.432 0.916 18.815 1.00 75.19 122 VAL A C 1
ATOM 981 O O . VAL A 1 122 ? -9.244 1.311 19.649 1.00 75.19 122 VAL A O 1
ATOM 984 N N . PHE A 1 123 ? -8.462 -0.341 18.361 1.00 68.12 123 PHE A N 1
ATOM 985 C CA . PHE A 1 123 ? -9.644 -1.209 18.481 1.00 68.12 123 PHE A CA 1
ATOM 986 C C . PHE A 1 123 ? -9.5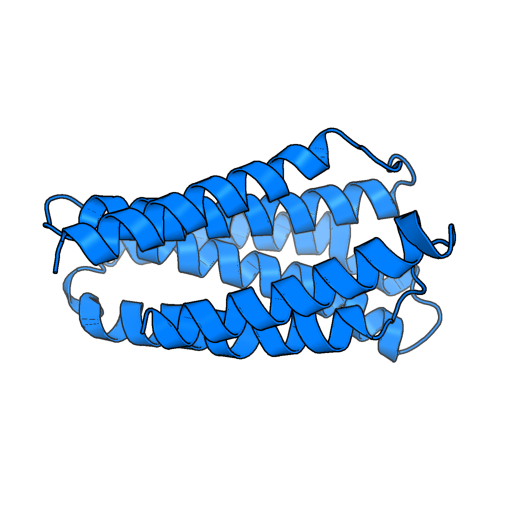01 -2.397 19.432 1.00 68.12 123 PHE A C 1
ATOM 988 O O . PHE A 1 123 ? -9.935 -3.501 19.127 1.00 68.12 123 PHE A O 1
ATOM 995 N N . ILE A 1 124 ? -8.968 -2.186 20.631 1.00 67.44 124 ILE A N 1
ATOM 996 C CA . ILE A 1 124 ? -8.939 -3.245 21.649 1.00 67.44 124 ILE A CA 1
ATOM 997 C C . ILE A 1 124 ? -10.233 -3.195 22.482 1.00 67.44 124 ILE A C 1
ATOM 999 O O . ILE A 1 124 ? -10.497 -2.209 23.164 1.00 67.44 124 ILE A O 1
ATOM 1003 N N . GLY A 1 125 ? -11.037 -4.264 22.440 1.00 67.56 125 GLY A N 1
ATOM 1004 C CA . GLY A 1 125 ? -12.192 -4.499 23.320 1.00 67.56 125 GLY A CA 1
ATOM 1005 C C . GLY A 1 125 ? -13.576 -4.103 22.780 1.00 67.56 125 GLY A C 1
ATOM 1006 O O . GLY A 1 125 ? -14.544 -4.139 23.537 1.00 67.56 125 GLY A O 1
ATOM 1007 N N . GLY A 1 126 ? -13.703 -3.714 21.505 1.00 75.81 126 GLY A N 1
ATOM 1008 C CA . GLY A 1 126 ? -14.977 -3.298 20.891 1.00 75.81 126 GLY A CA 1
ATOM 1009 C C . GLY A 1 126 ? -15.601 -4.343 19.956 1.00 75.81 126 GLY A C 1
ATOM 1010 O O . GLY A 1 126 ? -14.906 -5.207 19.436 1.00 75.81 126 GLY A O 1
ATOM 1011 N N . LYS A 1 127 ? -16.905 -4.224 19.649 1.00 80.25 127 LYS A N 1
ATOM 1012 C CA . LYS A 1 127 ? -17.606 -5.140 18.715 1.00 80.25 127 LYS A CA 1
ATOM 1013 C C . LYS A 1 127 ? -16.955 -5.219 17.329 1.00 80.25 127 LYS A C 1
ATOM 1015 O O . LYS A 1 127 ? -16.918 -6.278 16.726 1.00 80.25 127 LYS A O 1
ATOM 1020 N N . LEU A 1 128 ? -16.415 -4.103 16.839 1.00 82.69 128 LEU A N 1
ATOM 1021 C CA . LEU A 1 128 ? -15.761 -4.028 15.530 1.00 82.69 128 LEU A CA 1
ATOM 1022 C C . LEU A 1 128 ? -14.266 -4.396 15.571 1.00 82.69 128 LEU A C 1
ATOM 1024 O O . LEU A 1 128 ? -13.591 -4.261 14.554 1.00 82.69 128 LEU A O 1
ATOM 1028 N N . GLN A 1 129 ? -13.740 -4.840 16.721 1.00 86.69 129 GLN A N 1
ATOM 1029 C CA . GLN A 1 129 ? -12.313 -5.107 16.916 1.00 86.69 129 GLN A CA 1
ATOM 1030 C C . GLN A 1 129 ? -11.738 -6.025 15.846 1.00 86.69 129 GLN A C 1
ATOM 1032 O O . GLN A 1 129 ? -10.773 -5.656 15.184 1.00 86.69 129 GLN A O 1
ATOM 1037 N N . THR A 1 130 ? -12.339 -7.199 15.667 1.00 87.75 130 THR A N 1
ATOM 1038 C CA . THR A 1 130 ? -11.821 -8.212 14.747 1.00 87.75 130 THR A CA 1
ATOM 1039 C C . THR A 1 130 ? -11.725 -7.659 13.334 1.00 87.75 130 THR A C 1
ATOM 1041 O O . THR A 1 130 ? -10.663 -7.729 12.733 1.00 87.75 130 THR A O 1
ATOM 1044 N N . SER A 1 131 ? -12.788 -7.026 12.834 1.00 90.38 131 SER A N 1
ATOM 1045 C CA . SER A 1 131 ? -12.796 -6.456 11.487 1.00 90.38 131 SER A CA 1
ATOM 1046 C C . SER A 1 131 ? -11.649 -5.456 11.282 1.00 90.38 131 SER A C 1
ATOM 1048 O O . SER A 1 131 ? -10.867 -5.594 10.348 1.00 90.38 131 SER A O 1
ATOM 1050 N N . TRP A 1 132 ? -11.459 -4.513 12.205 1.00 88.44 132 TRP A N 1
ATOM 1051 C CA . TRP A 1 132 ? -10.414 -3.492 12.077 1.00 88.44 132 TRP A CA 1
ATOM 1052 C C . TRP A 1 132 ? -8.994 -4.004 12.276 1.00 88.44 132 TRP A C 1
ATOM 1054 O O . TRP A 1 132 ? -8.076 -3.525 11.602 1.00 88.44 132 TRP A O 1
ATOM 1064 N N . LEU A 1 133 ? -8.809 -4.981 13.164 1.00 90.19 133 LEU A N 1
ATOM 1065 C CA . LEU A 1 133 ? -7.533 -5.675 13.292 1.00 90.19 133 LEU A CA 1
ATOM 1066 C C . LEU A 1 133 ? -7.168 -6.345 11.967 1.00 90.19 133 LEU A C 1
ATOM 1068 O O . LEU A 1 133 ? -6.050 -6.169 11.496 1.00 90.19 133 LEU A O 1
ATOM 1072 N N . MET A 1 134 ? -8.117 -7.031 11.328 1.00 93.31 134 MET A N 1
ATOM 1073 C CA . MET A 1 134 ? -7.872 -7.719 10.061 1.00 93.31 134 MET A CA 1
ATOM 1074 C C . MET A 1 134 ? -7.624 -6.743 8.897 1.00 93.31 134 MET A C 1
ATOM 1076 O O . MET A 1 134 ? -6.725 -6.997 8.102 1.00 93.31 134 MET A O 1
ATOM 1080 N N . ILE A 1 135 ? -8.310 -5.588 8.833 1.00 92.56 135 ILE A N 1
ATOM 1081 C CA . ILE A 1 135 ? -7.976 -4.518 7.863 1.00 92.56 135 ILE A CA 1
ATOM 1082 C C . ILE A 1 135 ? -6.530 -4.055 8.048 1.00 92.56 135 ILE A C 1
ATOM 1084 O O . ILE A 1 135 ? -5.769 -3.962 7.088 1.00 92.56 135 ILE A O 1
ATOM 1088 N N . SER A 1 136 ? -6.156 -3.764 9.294 1.00 92.44 136 SER A N 1
ATOM 1089 C CA . SER A 1 136 ? -4.836 -3.219 9.612 1.00 92.44 136 SER A CA 1
ATOM 1090 C C . SER A 1 136 ? -3.733 -4.229 9.301 1.00 92.44 136 SER A C 1
ATOM 1092 O O . SER A 1 136 ? -2.736 -3.872 8.685 1.00 92.44 136 SER A O 1
ATOM 1094 N N . ILE A 1 137 ? -3.930 -5.500 9.668 1.00 94.12 137 ILE A N 1
ATOM 1095 C CA . ILE A 1 137 ? -3.004 -6.588 9.333 1.00 94.12 137 ILE A CA 1
ATOM 1096 C C . ILE A 1 137 ? -2.899 -6.735 7.813 1.00 94.12 137 ILE A C 1
ATOM 1098 O O . ILE A 1 137 ? -1.787 -6.773 7.302 1.00 94.12 137 ILE A O 1
ATOM 1102 N N . GLY A 1 138 ? -4.019 -6.737 7.085 1.00 95.62 138 GLY A N 1
ATOM 1103 C CA . GLY A 1 138 ? -4.018 -6.805 5.624 1.00 95.62 138 GLY A CA 1
ATOM 1104 C C . GLY A 1 138 ? -3.164 -5.708 4.983 1.00 95.62 138 GLY A C 1
ATOM 1105 O O . GLY A 1 138 ? -2.270 -6.012 4.199 1.00 95.62 138 GLY A O 1
ATOM 1106 N N . PHE A 1 139 ? -3.355 -4.446 5.378 1.00 95.25 139 PHE A N 1
ATOM 1107 C CA . PHE A 1 139 ? -2.560 -3.334 4.840 1.00 95.25 139 PHE A CA 1
ATOM 1108 C C . PHE A 1 139 ? -1.090 -3.333 5.280 1.00 95.25 139 PHE A C 1
ATOM 1110 O O . PHE A 1 139 ? -0.232 -2.857 4.545 1.00 95.25 139 PHE A O 1
ATOM 1117 N N . ILE A 1 140 ? -0.768 -3.875 6.455 1.00 94.38 140 ILE A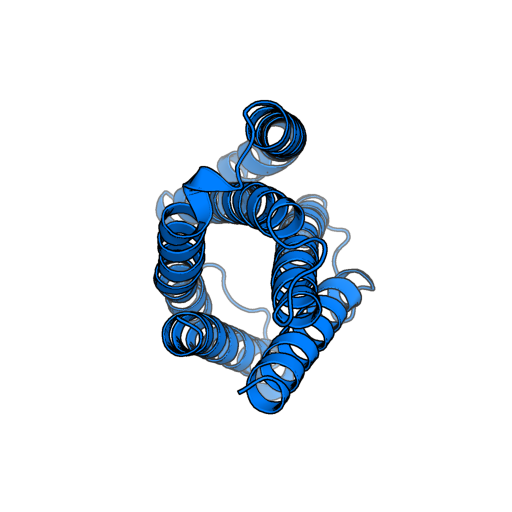 N 1
ATOM 1118 C CA . ILE A 1 140 ? 0.634 -4.061 6.855 1.00 94.38 140 ILE A CA 1
ATOM 1119 C C . ILE A 1 140 ? 1.287 -5.135 5.980 1.00 94.38 140 ILE A C 1
ATOM 1121 O O . ILE A 1 140 ? 2.390 -4.925 5.488 1.00 94.38 140 ILE A O 1
ATOM 1125 N N . PHE A 1 141 ? 0.610 -6.267 5.765 1.00 95.38 141 PHE A N 1
ATOM 1126 C CA . PHE A 1 141 ? 1.120 -7.346 4.919 1.00 95.38 141 PHE A CA 1
ATOM 1127 C C . PHE A 1 141 ? 1.328 -6.884 3.480 1.00 95.38 141 PHE A C 1
ATOM 1129 O O . PHE A 1 141 ? 2.383 -7.177 2.931 1.00 95.38 141 PHE A O 1
ATOM 1136 N N . ILE A 1 142 ? 0.378 -6.140 2.902 1.00 94.88 142 ILE A N 1
ATOM 1137 C CA . ILE A 1 142 ? 0.512 -5.667 1.520 1.00 94.88 142 ILE A CA 1
ATOM 1138 C C . ILE A 1 142 ? 1.663 -4.668 1.379 1.00 94.88 142 ILE A C 1
ATOM 1140 O O . ILE A 1 142 ? 2.505 -4.861 0.519 1.00 94.88 142 ILE A O 1
ATOM 1144 N N . GLY A 1 143 ? 1.801 -3.689 2.284 1.00 94.50 143 GLY A N 1
ATOM 1145 C CA . GLY A 1 143 ? 2.911 -2.734 2.200 1.00 94.50 143 GLY A CA 1
ATOM 1146 C C . GLY A 1 143 ? 4.277 -3.393 2.419 1.00 94.50 143 GLY A C 1
ATOM 1147 O O . GLY A 1 143 ? 5.266 -3.001 1.809 1.00 94.50 143 GLY A O 1
ATOM 1148 N N . ILE A 1 144 ? 4.362 -4.416 3.282 1.00 93.75 144 ILE A N 1
ATOM 1149 C CA . ILE A 1 144 ? 5.594 -5.209 3.422 1.00 93.75 144 ILE A CA 1
ATOM 1150 C C . ILE A 1 144 ? 5.856 -6.005 2.141 1.00 93.75 144 ILE A C 1
ATOM 1152 O O . ILE A 1 144 ? 7.007 -6.075 1.713 1.00 93.75 144 ILE A O 1
ATOM 1156 N N . ALA A 1 145 ? 4.819 -6.597 1.541 1.00 94.31 145 ALA A N 1
ATOM 1157 C CA . ALA A 1 145 ? 4.933 -7.313 0.278 1.00 94.31 145 ALA A CA 1
ATOM 1158 C C . ALA A 1 145 ? 5.511 -6.395 -0.802 1.00 94.31 145 ALA A C 1
ATOM 1160 O O . ALA A 1 145 ? 6.565 -6.718 -1.329 1.00 94.31 145 ALA A O 1
ATOM 1161 N N . GLU A 1 146 ? 4.928 -5.212 -1.002 1.00 93.56 146 GLU A N 1
ATOM 1162 C CA . GLU A 1 146 ? 5.379 -4.223 -1.988 1.00 93.56 146 GLU A CA 1
ATOM 1163 C C . GLU A 1 146 ? 6.840 -3.816 -1.780 1.00 93.56 146 GLU A C 1
ATOM 1165 O O . GLU A 1 146 ? 7.667 -3.944 -2.681 1.00 93.56 146 GLU A O 1
ATOM 1170 N N . LEU A 1 147 ? 7.219 -3.414 -0.561 1.00 94.06 147 LEU A N 1
ATOM 1171 C CA . LEU A 1 147 ? 8.595 -2.986 -0.288 1.00 94.06 147 LEU A CA 1
ATOM 1172 C C . LEU A 1 147 ? 9.615 -4.118 -0.473 1.00 94.06 147 LEU A C 1
ATOM 1174 O O . LEU A 1 147 ? 10.724 -3.882 -0.954 1.00 94.06 147 LEU A O 1
ATOM 1178 N N . THR A 1 148 ? 9.272 -5.341 -0.065 1.00 93.19 148 THR A N 1
ATOM 1179 C CA . THR A 1 148 ? 10.190 -6.487 -0.170 1.00 93.19 148 THR A CA 1
ATOM 1180 C C . THR A 1 148 ? 10.265 -7.046 -1.583 1.00 93.19 148 THR A C 1
ATOM 1182 O O . THR A 1 148 ? 11.359 -7.393 -2.023 1.00 93.19 148 THR A O 1
ATOM 1185 N N . TYR A 1 149 ? 9.140 -7.102 -2.295 1.00 92.06 149 TYR A N 1
ATOM 1186 C CA . TYR A 1 149 ? 9.055 -7.520 -3.690 1.00 92.06 149 TYR A CA 1
ATOM 1187 C C . TYR A 1 149 ? 9.818 -6.541 -4.579 1.00 92.06 149 TYR A C 1
ATOM 1189 O O . TYR A 1 149 ? 10.694 -6.957 -5.332 1.00 92.06 149 TYR A O 1
ATOM 1197 N N . TYR A 1 150 ? 9.589 -5.238 -4.401 1.00 91.12 150 TYR A N 1
ATOM 1198 C CA . TYR A 1 150 ? 10.283 -4.211 -5.168 1.00 91.12 150 TYR A CA 1
ATOM 1199 C C . TYR A 1 150 ? 11.793 -4.201 -4.900 1.00 91.12 150 TYR A C 1
ATOM 1201 O O . TYR A 1 150 ? 12.591 -4.105 -5.826 1.00 91.12 150 TYR A O 1
ATOM 1209 N N . HIS A 1 151 ? 12.225 -4.385 -3.648 1.00 91.62 151 HIS A N 1
ATOM 1210 C CA . HIS A 1 151 ? 13.654 -4.533 -3.362 1.00 91.62 151 HIS A CA 1
ATOM 1211 C C . HIS A 1 151 ? 14.259 -5.797 -3.996 1.00 91.62 151 HIS A C 1
ATOM 1213 O O . HIS A 1 151 ? 15.372 -5.742 -4.512 1.00 91.62 151 HIS A O 1
ATOM 1219 N N . ALA A 1 152 ? 13.542 -6.927 -3.963 1.00 92.19 152 ALA A N 1
ATOM 1220 C CA . ALA A 1 152 ? 13.981 -8.176 -4.583 1.00 92.19 152 ALA A CA 1
ATOM 1221 C C . ALA A 1 152 ? 14.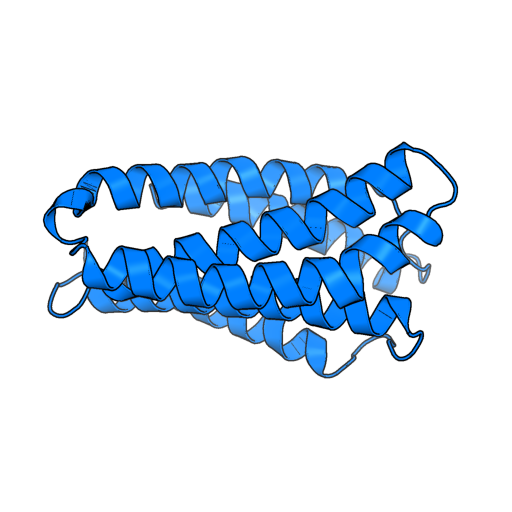112 -8.054 -6.112 1.00 92.19 152 ALA A C 1
ATOM 1223 O O . ALA A 1 152 ? 15.035 -8.635 -6.689 1.00 92.19 152 ALA A O 1
ATOM 1224 N N . ASP A 1 153 ? 13.224 -7.282 -6.740 1.00 90.00 153 ASP A N 1
ATOM 1225 C CA . ASP A 1 153 ? 13.288 -6.944 -8.162 1.00 90.00 153 ASP A CA 1
ATOM 1226 C C . ASP A 1 153 ? 14.536 -6.111 -8.487 1.00 90.00 153 ASP A C 1
ATOM 1228 O O . ASP A 1 153 ? 15.331 -6.497 -9.343 1.00 90.00 153 ASP A O 1
ATOM 1232 N N . LEU A 1 154 ? 14.792 -5.043 -7.718 1.00 89.25 154 LEU A N 1
ATOM 1233 C CA . LEU A 1 154 ? 15.957 -4.164 -7.912 1.00 89.25 154 LEU A CA 1
ATOM 1234 C C . LEU A 1 154 ? 17.292 -4.922 -7.877 1.00 89.25 154 LEU A C 1
ATOM 1236 O O . LEU A 1 154 ? 18.173 -4.669 -8.698 1.00 89.25 154 LEU A O 1
ATOM 1240 N N . ILE A 1 155 ? 17.435 -5.883 -6.962 1.00 90.50 155 ILE A N 1
ATOM 1241 C CA . ILE A 1 155 ? 18.660 -6.690 -6.841 1.00 90.50 155 ILE A CA 1
ATOM 1242 C C . ILE A 1 155 ? 18.669 -7.928 -7.758 1.00 90.50 155 ILE A C 1
ATOM 1244 O O . ILE A 1 155 ? 19.609 -8.726 -7.699 1.00 90.50 155 ILE A O 1
ATOM 1248 N N . GLY A 1 156 ? 17.643 -8.104 -8.598 1.00 90.25 156 GLY A N 1
ATOM 1249 C CA . GLY A 1 156 ? 17.574 -9.132 -9.638 1.00 90.25 156 GLY A CA 1
ATOM 1250 C C . GLY A 1 156 ? 17.389 -10.562 -9.127 1.00 90.25 156 GLY A C 1
ATOM 1251 O O . GLY A 1 156 ? 17.857 -11.501 -9.772 1.00 90.25 156 GLY A O 1
ATOM 1252 N N . ILE A 1 157 ? 16.756 -10.747 -7.962 1.00 92.50 157 ILE A N 1
ATOM 1253 C CA . ILE A 1 157 ? 16.494 -12.083 -7.386 1.00 92.50 157 ILE A CA 1
ATOM 1254 C C . ILE A 1 157 ? 15.034 -12.522 -7.511 1.00 92.50 157 ILE A C 1
ATOM 1256 O O . ILE A 1 157 ? 14.675 -13.581 -7.001 1.00 92.50 157 ILE A O 1
ATOM 1260 N N . LEU A 1 158 ? 14.189 -11.709 -8.137 1.00 90.62 158 LEU A N 1
ATOM 1261 C CA . LEU A 1 158 ? 12.768 -11.974 -8.290 1.00 90.62 158 LEU A CA 1
ATOM 1262 C C . LEU A 1 158 ? 12.492 -12.914 -9.479 1.00 90.62 158 LEU A C 1
ATOM 1264 O O . LEU A 1 158 ? 13.196 -12.889 -10.487 1.00 90.62 158 LEU A O 1
ATOM 1268 N N . TRP A 1 159 ? 11.468 -13.760 -9.358 1.00 88.94 159 TRP A N 1
ATOM 1269 C CA . TRP A 1 159 ? 10.950 -14.606 -10.438 1.00 88.94 159 TRP A CA 1
ATOM 1270 C C . TRP A 1 159 ? 9.443 -14.831 -10.254 1.00 88.94 159 TRP A C 1
ATOM 1272 O O . TRP A 1 159 ? 8.932 -14.699 -9.146 1.00 88.94 159 TRP A O 1
ATOM 1282 N N . GLU A 1 160 ? 8.735 -15.223 -11.310 1.00 84.56 160 GLU A N 1
ATOM 1283 C CA . GLU A 1 160 ? 7.289 -15.493 -11.251 1.00 84.56 160 GLU A CA 1
ATOM 1284 C C . GLU A 1 160 ? 6.946 -16.664 -10.311 1.00 84.56 160 GLU A C 1
ATOM 1286 O O . GLU A 1 160 ? 7.472 -17.774 -10.454 1.00 84.56 160 GLU A O 1
ATOM 1291 N N . GLY A 1 161 ? 6.039 -16.448 -9.356 1.00 84.62 161 GLY A N 1
ATOM 1292 C CA . GLY A 1 161 ? 5.725 -17.408 -8.295 1.00 84.62 161 GLY A CA 1
ATOM 1293 C C . GLY A 1 161 ? 6.686 -17.329 -7.105 1.00 84.62 161 GLY A C 1
ATOM 1294 O O . GLY A 1 161 ? 6.861 -18.319 -6.380 1.00 84.62 161 GLY A O 1
ATOM 1295 N N . HIS A 1 162 ? 7.354 -16.189 -6.906 1.00 91.75 162 HIS A N 1
ATOM 1296 C CA . HIS A 1 162 ? 8.268 -15.990 -5.783 1.00 91.75 162 HIS A CA 1
ATOM 1297 C C . HIS A 1 162 ? 7.512 -16.140 -4.448 1.00 91.75 162 HIS A C 1
ATOM 1299 O O . HIS A 1 162 ? 6.411 -15.613 -4.304 1.00 91.75 162 HIS A O 1
ATOM 1305 N N . PRO A 1 163 ? 8.087 -16.755 -3.394 1.00 92.75 163 PRO A N 1
ATOM 1306 C CA . PRO A 1 163 ? 7.411 -16.894 -2.097 1.00 92.75 163 PRO A CA 1
ATOM 1307 C C . PRO A 1 163 ? 6.957 -15.577 -1.443 1.00 92.75 163 PRO A C 1
ATOM 1309 O O . PRO A 1 163 ? 6.109 -15.603 -0.554 1.00 92.75 163 PRO A O 1
ATOM 1312 N N . LEU A 1 164 ? 7.503 -14.432 -1.868 1.00 92.19 164 LEU A N 1
ATOM 1313 C CA . LEU A 1 164 ? 7.044 -13.106 -1.430 1.00 92.19 164 LEU A CA 1
ATOM 1314 C C . LEU A 1 164 ? 5.607 -12.811 -1.883 1.00 92.19 164 LEU A C 1
ATOM 1316 O O . LEU A 1 164 ? 4.885 -12.123 -1.166 1.00 92.19 164 LEU A O 1
ATOM 1320 N N . GLU A 1 165 ? 5.147 -13.412 -2.984 1.00 90.62 165 GLU A N 1
ATOM 1321 C CA . GLU A 1 165 ? 3.759 -13.319 -3.457 1.00 90.62 165 GLU A CA 1
ATOM 1322 C C . GLU A 1 165 ? 2.752 -13.844 -2.421 1.00 90.62 165 GLU A C 1
ATOM 1324 O O . GLU A 1 165 ? 1.607 -13.390 -2.352 1.00 90.62 165 GLU A O 1
ATOM 1329 N N . LEU A 1 166 ? 3.184 -14.745 -1.528 1.00 93.00 166 LEU A N 1
ATOM 1330 C CA . LEU A 1 166 ? 2.348 -15.228 -0.428 1.00 93.00 166 LEU A CA 1
ATOM 1331 C C . LEU A 1 166 ? 1.915 -14.093 0.506 1.00 93.00 166 LEU A C 1
ATOM 1333 O O . LEU A 1 166 ? 0.835 -14.176 1.088 1.00 93.00 166 LEU A O 1
ATOM 1337 N N . LEU A 1 167 ? 2.718 -13.033 0.660 1.00 94.06 167 LEU A N 1
ATOM 1338 C CA . LEU A 1 167 ? 2.352 -11.886 1.495 1.00 94.06 167 LEU A CA 1
ATOM 1339 C C . LEU A 1 167 ? 1.148 -11.134 0.918 1.00 94.06 167 LEU A C 1
ATOM 1341 O O . LEU A 1 167 ? 0.245 -10.784 1.684 1.00 94.06 167 LEU A O 1
ATOM 1345 N N . TYR A 1 168 ? 1.078 -10.977 -0.408 1.00 92.00 168 TYR A N 1
ATOM 1346 C CA . TYR A 1 168 ? -0.105 -10.440 -1.082 1.00 92.00 168 TYR A CA 1
ATOM 1347 C C . TYR A 1 168 ? -1.320 -11.339 -0.835 1.00 92.00 168 TYR A C 1
ATOM 1349 O O . TYR A 1 168 ? -2.362 -10.856 -0.388 1.00 92.00 168 TYR A O 1
ATOM 1357 N N . LEU A 1 169 ? -1.181 -12.659 -0.996 1.00 92.25 169 LEU A N 1
ATOM 1358 C CA . LEU A 1 169 ? -2.278 -13.602 -0.739 1.00 92.25 169 LEU A CA 1
ATOM 1359 C C . LEU A 1 169 ? -2.782 -13.538 0.710 1.00 92.25 169 LEU A C 1
ATOM 1361 O O . LEU A 1 169 ? -3.991 -13.463 0.944 1.00 92.25 169 LEU A O 1
ATOM 1365 N N . TYR A 1 170 ? -1.878 -13.510 1.692 1.00 94.69 170 TYR A N 1
ATOM 1366 C CA . TYR A 1 170 ? -2.254 -13.332 3.095 1.00 94.69 170 TYR A CA 1
ATOM 1367 C C . TYR A 1 170 ? -2.957 -11.994 3.322 1.00 94.69 170 TYR A C 1
ATOM 1369 O O . TYR A 1 170 ? -3.965 -11.961 4.031 1.00 94.69 170 TYR A O 1
ATOM 1377 N N . SER A 1 171 ? -2.486 -10.913 2.693 1.00 95.19 171 SER A N 1
ATOM 1378 C CA . SER A 1 171 ? -3.134 -9.604 2.787 1.00 95.19 171 SER A CA 1
ATOM 1379 C C . SER A 1 171 ? -4.601 -9.666 2.342 1.00 95.19 171 SER A C 1
ATOM 1381 O O . SER A 1 171 ? -5.488 -9.226 3.080 1.00 95.19 171 SER A O 1
ATOM 1383 N N . TYR A 1 172 ? -4.887 -10.313 1.208 1.00 93.19 172 TYR A N 1
ATOM 1384 C CA . TYR A 1 172 ? -6.242 -10.443 0.674 1.00 93.19 172 TYR A CA 1
ATOM 1385 C C . TYR A 1 172 ? -7.128 -11.336 1.544 1.00 93.19 172 TYR A C 1
ATOM 1387 O O . TYR A 1 172 ? -8.314 -11.038 1.717 1.00 93.19 172 TYR A O 1
ATOM 1395 N N . ILE A 1 173 ? -6.570 -12.389 2.151 1.00 95.69 173 ILE A N 1
ATOM 1396 C CA . ILE A 1 173 ? -7.287 -13.228 3.122 1.00 95.69 173 ILE A CA 1
ATOM 1397 C C . ILE A 1 173 ? -7.710 -12.390 4.333 1.00 95.69 173 ILE A C 1
ATOM 1399 O O . ILE A 1 173 ? -8.886 -12.404 4.706 1.00 95.69 173 ILE A O 1
ATOM 1403 N N . TYR A 1 174 ? -6.793 -11.619 4.923 1.00 95.56 174 TYR A N 1
ATOM 1404 C CA . TYR A 1 174 ? -7.106 -10.762 6.069 1.00 95.56 174 TYR A CA 1
ATOM 1405 C C . TYR A 1 174 ? -8.141 -9.693 5.722 1.00 95.56 174 TYR A C 1
ATOM 1407 O O . TYR A 1 174 ? -9.112 -9.517 6.461 1.00 95.56 174 TYR A O 1
ATOM 1415 N N . LEU A 1 175 ? -8.002 -9.032 4.572 1.00 94.19 175 LEU A N 1
ATOM 1416 C CA . LEU A 1 175 ? -8.993 -8.063 4.106 1.00 94.19 175 LEU A CA 1
ATOM 1417 C C . LEU A 1 175 ? -10.365 -8.727 3.925 1.00 94.19 175 LEU A C 1
ATOM 1419 O O . LEU A 1 175 ? -11.361 -8.214 4.426 1.00 94.19 175 LEU A O 1
ATOM 1423 N N . THR A 1 176 ? -10.431 -9.911 3.317 1.00 93.88 176 THR A N 1
ATOM 1424 C CA . THR A 1 176 ? -11.691 -10.653 3.140 1.00 93.88 176 THR A CA 1
ATOM 1425 C C . THR A 1 176 ? -12.358 -10.980 4.477 1.00 93.88 176 THR A C 1
ATOM 1427 O O . THR A 1 176 ? -13.548 -10.705 4.661 1.00 93.88 176 THR A O 1
ATOM 1430 N N . ILE A 1 177 ? -11.593 -11.507 5.441 1.00 94.25 177 ILE A N 1
ATOM 1431 C CA . ILE A 1 177 ? -12.084 -11.776 6.802 1.00 94.25 177 ILE A CA 1
ATOM 1432 C C . ILE A 1 177 ? -12.598 -10.481 7.439 1.00 94.25 177 ILE A C 1
ATOM 1434 O O . ILE A 1 177 ? -13.643 -10.486 8.089 1.00 94.25 177 ILE A O 1
ATOM 1438 N N . ALA A 1 178 ? -11.915 -9.358 7.216 1.00 92.81 178 ALA A N 1
ATOM 1439 C CA . ALA A 1 178 ? -12.328 -8.077 7.760 1.00 92.81 178 ALA A CA 1
ATOM 1440 C C . ALA A 1 178 ? -13.717 -7.637 7.282 1.00 92.81 178 ALA A C 1
ATOM 1442 O O . ALA A 1 178 ? -14.544 -7.230 8.104 1.00 92.81 178 ALA A O 1
ATOM 1443 N N . PHE A 1 179 ? -13.984 -7.724 5.975 1.00 91.56 179 PHE A N 1
ATOM 1444 C CA . PHE A 1 179 ? -15.296 -7.393 5.407 1.00 91.56 179 PHE A CA 1
ATOM 1445 C C . PHE A 1 179 ? -16.375 -8.357 5.905 1.00 91.56 179 PHE A C 1
ATOM 1447 O O . PHE A 1 179 ? -17.460 -7.919 6.290 1.00 91.56 179 PHE A O 1
ATOM 1454 N N . TYR A 1 180 ? -16.069 -9.652 5.961 1.00 92.75 180 TYR A N 1
ATOM 1455 C CA . TYR A 1 180 ? -16.994 -10.670 6.451 1.00 92.75 180 TYR A CA 1
ATOM 1456 C C . TYR A 1 180 ? -17.400 -10.442 7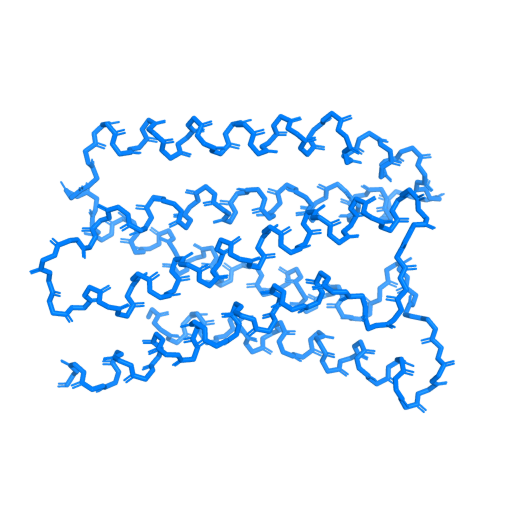.916 1.00 92.75 180 TYR A C 1
ATOM 1458 O O . TYR A 1 180 ? -18.589 -10.427 8.240 1.00 92.75 180 TYR A O 1
ATOM 1466 N N . GLU A 1 181 ? -16.432 -10.191 8.799 1.00 91.06 181 GLU A N 1
ATOM 1467 C CA . GLU A 1 181 ? -16.693 -9.914 10.215 1.00 91.06 181 GLU A CA 1
ATOM 1468 C C . GLU A 1 181 ? -17.423 -8.579 10.421 1.00 91.06 181 GLU A C 1
ATOM 1470 O O . GLU A 1 181 ? -18.250 -8.459 11.327 1.00 91.06 181 GLU A O 1
ATOM 1475 N N . HIS A 1 182 ? -17.189 -7.583 9.558 1.00 88.44 182 HIS A N 1
ATOM 1476 C CA . HIS A 1 182 ? -17.948 -6.333 9.602 1.00 88.44 182 HIS A CA 1
ATOM 1477 C C . HIS A 1 182 ? -19.438 -6.566 9.347 1.00 88.44 182 HIS A C 1
ATOM 1479 O O . HIS A 1 182 ? -20.265 -6.105 10.131 1.00 88.44 182 HIS A O 1
ATOM 1485 N N . VAL A 1 183 ? -19.769 -7.314 8.289 1.00 88.38 183 VAL A N 1
ATOM 1486 C CA . VAL A 1 183 ? -21.159 -7.596 7.899 1.00 88.38 183 VAL A CA 1
ATOM 1487 C C . VAL A 1 183 ? -21.901 -8.370 8.987 1.00 88.38 183 VAL A C 1
ATOM 1489 O O . VAL A 1 183 ? -23.058 -8.072 9.243 1.00 88.38 183 VAL A O 1
ATOM 1492 N N . LYS A 1 184 ? -21.243 -9.311 9.675 1.00 87.88 184 LYS A N 1
ATOM 1493 C CA . LYS A 1 184 ? -21.846 -10.040 10.807 1.00 87.88 184 LYS A CA 1
ATOM 1494 C C . LYS A 1 184 ? -22.153 -9.181 12.030 1.00 87.88 184 LYS A C 1
ATOM 1496 O O . LYS A 1 184 ? -22.960 -9.577 12.865 1.00 87.88 184 LYS A O 1
ATOM 1501 N N . THR A 1 185 ? -21.404 -8.097 12.208 1.00 82.56 185 THR A N 1
ATOM 1502 C CA . THR A 1 185 ? -21.458 -7.277 13.424 1.00 82.56 185 THR A CA 1
ATOM 1503 C C . THR A 1 185 ? -22.539 -6.190 13.344 1.00 82.56 185 THR A C 1
ATOM 1505 O O . THR A 1 185 ? -22.872 -5.593 14.373 1.00 82.56 185 THR A O 1
ATOM 1508 N N . ILE A 1 186 ? -23.067 -5.933 12.141 1.00 77.25 186 ILE A N 1
ATOM 1509 C CA . ILE A 1 186 ? -24.202 -5.036 11.860 1.00 77.25 186 ILE A CA 1
ATOM 1510 C C . ILE A 1 186 ? -25.508 -5.812 12.023 1.00 77.25 186 ILE A C 1
ATOM 1512 O O . ILE A 1 186 ? -26.418 -5.252 12.675 1.00 77.25 186 ILE A O 1
#

Secondary structure (DSSP, 8-state):
-HHHHHHHHHHHHHHHHHHHIIIIIS-SPPPSS-HHHHHHHHHHHHHHHHHHHHHHHTGGG--HHHHHHHHHHHHHHHHHHHHHTHHHHHHH-SSHHHHHHHHHHHHHHHHHHHHHHHHHTT-SSSTTHHHHHHHHHHHHHHHHHHHHHHHHHHTT---TT-TTHHHHHHHHHHHHHHHHHHHHH-

Radius of gyration: 16.91 Å; chains: 1; bounding box: 43×29×46 Å